Protein AF-A0A354HYP0-F1 (afdb_monomer_lite)

Secondary structure (DSSP, 8-state):
-HHHHHHHHIIIIIHHHHHHHHHHHHHHHHHHHHHH-TTTS----HHHHHHH----HHHHHHHHHHHHHHHHHHHHHHHHHHHHHHHHHHHHHHHHHHHHHHHHHHHHHHHHHHHHHHHHHHHHHHHHHHHHH-EETTTEETHHHHHHHHHHHHHHHHHHHHSSSSSS--HHHHHHHHHHHHHH---TT---TTSSS---HHHHHHHHHHHHHHHHHHHHHTTS-----S---TT--TT----TT---HHHHHHHHHHHHHHHHHHHH-TTTHHHHHHHHHHHS-HHHHHHHHHHHHHHHHH-SSTT---HHHHHHHHHHTTTTGGGG-TTSTTT-

Sequence (336 aa):
MKSRTFLSVINTWIIPVCSILILILLIFTWYRVHTESPLAWSVLDEKELSDRFPLGVNTRQQLIENTDVRFKYHNSLTTVLSLTIALGSMLLTFAAFYIQYVFNLRQKNDLSEERFENQYFQLLDIYRNISISTTLAHVGSGKVAFHYMFYEYKALFYLVSNSKILDNPSTEDVNAFTFKLFIDGVSPGFTHQAVVSETNADETEKLISLLLGKQDESEKHGRDGATDSGVKYIMDYRGRNIKIFDGHRPRLTHYFNYVSLILNHISDNKESHLSMLKYFVSELTEHEVGLIYAYARYRAYASPDKKDKFPLLDRIFKILDSDSTHKFKFDSGAFI

Radius of gyration: 42.6 Å; chains: 1; bounding box: 104×39×121 Å

Structure (mmCIF, N/CA/C/O backbone):
data_AF-A0A354HYP0-F1
#
_entry.id   AF-A0A354HYP0-F1
#
loop_
_atom_site.group_PDB
_atom_site.id
_atom_site.type_symbol
_atom_site.label_atom_id
_atom_site.label_alt_id
_atom_site.label_comp_id
_atom_site.label_asym_id
_atom_site.label_entity_id
_atom_site.label_seq_id
_atom_site.pdbx_PDB_ins_code
_atom_site.Cartn_x
_atom_site.Cartn_y
_atom_site.Cartn_z
_atom_site.occupancy
_atom_site.B_iso_or_equiv
_atom_site.auth_seq_id
_atom_site.auth_comp_id
_atom_site.auth_asym_id
_atom_site.auth_atom_id
_atom_site.pdbx_PDB_model_num
ATOM 1 N N . MET A 1 1 ? 13.474 13.937 -22.635 1.00 48.97 1 MET A N 1
ATOM 2 C CA . MET A 1 1 ? 13.150 14.728 -23.854 1.00 48.97 1 MET A CA 1
ATOM 3 C C . MET A 1 1 ? 14.357 15.297 -24.616 1.00 48.97 1 MET A C 1
ATOM 5 O O . MET A 1 1 ? 14.317 15.226 -25.836 1.00 48.97 1 MET A O 1
ATOM 9 N N . LYS A 1 2 ? 15.438 15.803 -23.988 1.00 44.47 2 LYS A N 1
ATOM 10 C CA . LYS A 1 2 ? 16.603 16.372 -24.720 1.00 44.47 2 LYS A CA 1
ATOM 11 C C . LYS A 1 2 ? 17.401 15.382 -25.601 1.00 44.47 2 LYS A C 1
ATOM 13 O O . LYS A 1 2 ? 18.072 15.821 -26.524 1.00 44.47 2 LYS A O 1
ATOM 18 N N . SER A 1 3 ? 17.317 14.067 -25.376 1.00 50.03 3 SER A N 1
ATOM 19 C CA . SER A 1 3 ? 18.009 13.072 -26.221 1.00 50.03 3 SER A CA 1
ATOM 20 C C . SER A 1 3 ? 17.292 12.776 -27.546 1.00 50.03 3 SER A C 1
ATOM 22 O O . SER A 1 3 ? 17.946 12.417 -28.522 1.00 50.03 3 SER A O 1
ATOM 24 N N . ARG A 1 4 ? 15.962 12.962 -27.619 1.00 53.72 4 ARG A N 1
ATOM 25 C CA . ARG A 1 4 ? 15.181 12.695 -28.843 1.00 53.72 4 ARG A CA 1
ATOM 26 C C . ARG A 1 4 ? 15.491 13.700 -29.954 1.00 53.72 4 ARG A C 1
ATOM 28 O O . ARG A 1 4 ? 15.568 13.306 -31.112 1.00 53.72 4 ARG A O 1
ATOM 35 N N . THR A 1 5 ? 15.727 14.967 -29.611 1.00 63.34 5 THR A N 1
ATOM 36 C CA . THR A 1 5 ? 16.098 16.001 -30.592 1.00 63.34 5 THR A CA 1
ATOM 37 C C . THR A 1 5 ? 17.499 15.770 -31.150 1.00 63.34 5 THR A C 1
ATOM 39 O O . THR A 1 5 ? 17.704 15.904 -32.350 1.00 63.34 5 THR A O 1
ATOM 42 N N . PHE A 1 6 ? 18.446 15.334 -30.318 1.00 61.91 6 PHE A N 1
ATOM 43 C CA . PHE A 1 6 ? 19.811 15.052 -30.760 1.00 61.91 6 PHE A CA 1
ATOM 44 C C . PHE A 1 6 ? 19.892 13.835 -31.697 1.00 61.91 6 PHE A C 1
ATOM 46 O O . PHE A 1 6 ? 20.502 13.924 -32.760 1.00 61.91 6 PHE A O 1
ATOM 53 N N . LEU A 1 7 ? 19.202 12.732 -31.371 1.00 60.91 7 LEU A N 1
ATOM 54 C CA . LEU A 1 7 ? 19.117 11.565 -32.264 1.00 60.91 7 LEU A CA 1
ATOM 55 C C . LEU A 1 7 ? 18.412 11.890 -33.586 1.00 60.91 7 LEU A C 1
ATOM 57 O O . LEU A 1 7 ? 18.834 11.412 -34.635 1.00 60.91 7 LEU A O 1
ATOM 61 N N . SER A 1 8 ? 17.369 12.722 -33.544 1.00 68.25 8 SER A N 1
ATOM 62 C CA . SER A 1 8 ? 16.685 13.216 -34.743 1.00 68.25 8 SER A CA 1
ATOM 63 C C . SER A 1 8 ? 17.654 13.947 -35.672 1.00 68.25 8 SER A C 1
ATOM 65 O O . SER A 1 8 ? 17.705 13.633 -36.858 1.00 68.25 8 SER A O 1
ATOM 67 N N . VAL A 1 9 ? 18.452 14.874 -35.131 1.00 66.06 9 VAL A N 1
ATOM 68 C CA . VAL A 1 9 ? 19.414 15.683 -35.899 1.00 66.06 9 VAL A CA 1
ATOM 69 C C . VAL A 1 9 ? 20.541 14.829 -36.484 1.00 66.06 9 VAL A C 1
ATOM 71 O O . VAL A 1 9 ? 20.877 14.990 -37.655 1.00 66.06 9 VAL A O 1
ATOM 74 N N . ILE A 1 10 ? 21.084 13.877 -35.716 1.00 68.69 10 ILE A N 1
ATOM 75 C CA . ILE A 1 10 ? 22.105 12.942 -36.216 1.00 68.69 10 ILE A CA 1
ATOM 76 C C . ILE A 1 10 ? 21.565 12.137 -37.402 1.00 68.69 10 ILE A C 1
ATOM 78 O O . ILE A 1 10 ? 22.224 12.044 -38.437 1.00 68.69 10 ILE A O 1
ATOM 82 N N . ASN A 1 11 ? 20.354 11.595 -37.274 1.00 69.56 11 ASN A N 1
ATOM 83 C CA . ASN A 1 11 ? 19.787 10.711 -38.286 1.00 69.56 11 ASN A CA 1
ATOM 84 C C . ASN A 1 11 ? 19.400 11.464 -39.571 1.00 69.56 11 ASN A C 1
ATOM 86 O O . ASN A 1 11 ? 19.531 10.922 -40.663 1.00 69.56 11 ASN A O 1
ATOM 90 N N . THR A 1 12 ? 18.950 12.719 -39.453 1.00 78.69 12 THR A N 1
ATOM 91 C CA . THR A 1 12 ? 18.539 13.521 -40.620 1.00 78.69 12 THR A CA 1
ATOM 92 C C . THR A 1 12 ? 19.702 14.142 -41.378 1.00 78.69 12 THR A C 1
ATOM 94 O O . THR A 1 12 ? 19.576 14.324 -42.583 1.00 78.69 12 THR A O 1
ATOM 97 N N . TRP A 1 13 ? 20.821 14.455 -40.722 1.00 78.12 13 TRP A N 1
ATOM 98 C CA . TRP A 1 13 ? 21.895 15.222 -41.364 1.00 78.12 13 TRP A CA 1
ATOM 99 C C . TRP A 1 13 ? 23.189 14.443 -41.557 1.00 78.12 13 TRP A C 1
ATOM 101 O O . TRP A 1 13 ? 23.791 14.521 -42.624 1.00 78.12 13 TRP A O 1
ATOM 111 N N . ILE A 1 14 ? 23.626 13.664 -40.568 1.00 76.44 14 ILE A N 1
ATOM 112 C CA . ILE A 1 14 ? 24.964 13.056 -40.615 1.00 76.44 14 ILE A CA 1
ATOM 113 C C . ILE A 1 14 ? 25.010 11.922 -41.641 1.00 76.44 14 ILE A C 1
ATOM 115 O O . ILE A 1 14 ? 25.933 11.857 -42.447 1.00 76.44 14 ILE A O 1
ATOM 119 N N . ILE A 1 15 ? 23.985 11.070 -41.670 1.00 75.50 15 ILE A N 1
ATOM 120 C CA . ILE A 1 15 ? 23.904 9.942 -42.608 1.00 75.50 15 ILE A CA 1
ATOM 121 C C . ILE A 1 15 ? 23.919 10.397 -44.080 1.00 75.50 15 ILE A C 1
ATOM 123 O O . ILE A 1 15 ? 24.757 9.887 -44.834 1.00 75.50 15 ILE A O 1
ATOM 127 N N . PRO A 1 16 ? 23.073 11.349 -44.529 1.00 78.69 16 PRO A N 1
ATOM 128 C CA . PRO A 1 16 ? 23.116 11.799 -45.919 1.00 78.69 16 PRO A CA 1
ATOM 129 C C . PRO A 1 16 ? 24.418 12.528 -46.257 1.00 78.69 16 PRO A C 1
ATOM 131 O O . PRO A 1 16 ? 24.966 12.298 -47.332 1.00 78.69 16 PRO A O 1
ATOM 134 N N . VAL A 1 17 ? 24.975 13.329 -45.342 1.00 81.56 17 VAL A N 1
ATOM 135 C CA . VAL A 1 17 ? 26.253 14.025 -45.575 1.00 81.56 17 VAL A CA 1
ATOM 136 C C . VAL A 1 17 ? 27.412 13.037 -45.730 1.00 81.56 17 VAL A C 1
ATOM 138 O O . VAL A 1 17 ? 28.190 13.155 -46.677 1.00 81.56 17 VAL A O 1
ATOM 141 N N . CYS A 1 18 ? 27.510 12.024 -44.865 1.00 76.81 18 CYS A N 1
ATOM 142 C CA . CYS A 1 18 ? 28.519 10.973 -44.998 1.00 76.81 18 CYS A CA 1
ATOM 143 C C . CYS A 1 18 ? 28.340 10.170 -46.294 1.00 76.81 18 CYS A C 1
ATOM 145 O O . CYS A 1 18 ? 29.324 9.877 -46.968 1.00 76.81 18 CYS A O 1
ATOM 147 N N . SER A 1 19 ? 27.098 9.867 -46.683 1.00 77.44 19 SER A N 1
ATOM 148 C CA . SER A 1 19 ? 26.804 9.146 -47.930 1.00 77.44 19 SER A CA 1
ATOM 149 C C . SER A 1 19 ? 27.227 9.948 -49.165 1.00 77.44 19 SER A C 1
ATOM 151 O O . SER A 1 19 ? 27.841 9.399 -50.079 1.00 77.44 19 SER A O 1
ATOM 153 N N . ILE A 1 20 ? 26.969 11.260 -49.168 1.00 83.19 20 ILE A N 1
ATOM 154 C CA . ILE A 1 20 ? 27.395 12.176 -50.233 1.00 83.19 20 ILE A CA 1
ATOM 155 C C . ILE A 1 20 ? 28.924 12.264 -50.295 1.00 83.19 20 ILE A C 1
ATOM 157 O O . ILE A 1 20 ? 29.490 12.187 -51.380 1.00 83.19 20 ILE A O 1
ATOM 161 N N . LEU A 1 21 ? 29.611 12.368 -49.153 1.00 81.44 21 LEU A N 1
ATOM 162 C CA . LEU A 1 21 ? 31.078 12.407 -49.107 1.00 81.44 21 LEU A CA 1
ATOM 163 C C . LEU A 1 21 ? 31.717 11.128 -49.662 1.00 81.44 21 LEU A C 1
ATOM 165 O O . LEU A 1 21 ? 32.675 11.212 -50.430 1.00 81.44 21 LEU A O 1
ATOM 169 N N . ILE A 1 22 ? 31.174 9.955 -49.321 1.00 79.38 22 ILE A N 1
ATOM 170 C CA . ILE A 1 22 ? 31.634 8.672 -49.874 1.00 79.38 22 ILE A CA 1
ATOM 171 C C . ILE A 1 22 ? 31.407 8.635 -51.389 1.00 79.38 22 ILE A C 1
ATOM 173 O O . ILE A 1 22 ? 32.308 8.249 -52.132 1.00 79.38 22 ILE A O 1
ATOM 177 N N . LEU A 1 23 ? 30.235 9.074 -51.861 1.00 81.75 23 LEU A N 1
ATOM 178 C CA . LEU A 1 23 ? 29.924 9.123 -53.289 1.00 81.75 23 LEU A CA 1
ATOM 179 C C . LEU A 1 23 ? 30.887 10.053 -54.042 1.00 81.75 23 LEU A C 1
ATOM 181 O O . LEU A 1 23 ? 31.397 9.680 -55.094 1.00 81.75 23 LEU A O 1
ATOM 185 N N . ILE A 1 24 ? 31.186 11.230 -53.487 1.00 84.50 24 ILE A N 1
ATOM 186 C CA . ILE A 1 24 ? 32.150 12.178 -54.062 1.00 84.50 24 ILE A CA 1
ATOM 187 C C . ILE A 1 24 ? 33.548 11.556 -54.126 1.00 84.50 24 ILE A C 1
ATOM 189 O O . ILE A 1 24 ? 34.208 11.665 -55.157 1.00 84.50 24 ILE A O 1
ATOM 193 N N . LEU A 1 25 ? 33.994 10.868 -53.070 1.00 80.56 25 LEU A N 1
ATOM 194 C CA . LEU A 1 25 ? 35.285 10.171 -53.058 1.00 80.56 25 LEU A CA 1
ATOM 195 C C . LEU A 1 25 ? 35.353 9.056 -54.111 1.00 80.56 25 LEU A C 1
ATOM 197 O O . LEU A 1 25 ? 36.373 8.919 -54.790 1.00 80.56 25 LEU A O 1
ATOM 201 N N . LEU A 1 26 ? 34.271 8.294 -54.292 1.00 77.62 26 LEU A N 1
ATOM 202 C CA . LEU A 1 26 ? 34.168 7.264 -55.331 1.00 77.62 26 LEU A CA 1
ATOM 203 C C . LEU A 1 26 ? 34.186 7.865 -56.742 1.00 77.62 26 LEU A C 1
ATOM 205 O O . LEU A 1 26 ? 34.904 7.377 -57.610 1.00 77.62 26 LEU A O 1
ATOM 209 N N . ILE A 1 27 ? 33.450 8.954 -56.971 1.00 82.81 27 ILE A N 1
ATOM 210 C CA . ILE A 1 27 ? 33.446 9.660 -58.260 1.00 82.81 27 ILE A CA 1
ATOM 211 C C . ILE A 1 27 ? 34.828 10.249 -58.549 1.00 82.81 27 ILE A C 1
ATOM 213 O O . ILE A 1 27 ? 35.318 10.136 -59.669 1.00 82.81 27 ILE A O 1
ATOM 217 N N . PHE A 1 28 ? 35.482 10.846 -57.552 1.00 83.88 28 PHE A N 1
ATOM 218 C CA . PHE A 1 28 ? 36.807 11.440 -57.708 1.00 83.88 28 PHE A CA 1
ATOM 219 C C . PHE A 1 28 ? 37.878 10.386 -58.007 1.00 83.88 28 PHE A C 1
ATOM 221 O O . PHE A 1 28 ? 38.698 10.575 -58.904 1.00 83.88 28 PHE A O 1
ATOM 228 N N . THR A 1 29 ? 37.856 9.253 -57.300 1.00 75.06 29 THR A N 1
ATOM 229 C CA . THR A 1 29 ? 38.768 8.132 -57.577 1.00 75.06 29 THR A CA 1
ATOM 230 C C . THR A 1 29 ? 38.519 7.537 -58.958 1.00 75.06 29 THR A C 1
ATOM 232 O O . THR A 1 29 ? 39.476 7.344 -59.704 1.00 75.06 29 THR A O 1
ATOM 235 N N . TRP A 1 30 ? 37.257 7.335 -59.348 1.00 78.25 30 TRP A N 1
ATOM 236 C CA . TRP A 1 30 ? 36.900 6.894 -60.698 1.00 78.25 30 TRP A CA 1
ATOM 237 C C . TRP A 1 30 ? 37.380 7.876 -61.777 1.00 78.25 30 TRP A C 1
ATOM 239 O O . TRP A 1 30 ? 38.035 7.472 -62.737 1.00 78.25 30 TRP A O 1
ATOM 249 N N . TYR A 1 31 ? 37.129 9.175 -61.589 1.00 83.44 31 TYR A N 1
ATOM 250 C CA . TYR A 1 31 ? 37.558 10.232 -62.503 1.00 83.44 31 TYR A CA 1
ATOM 251 C C . TYR A 1 31 ? 39.079 10.268 -62.654 1.00 83.44 31 TYR A C 1
ATOM 253 O O . TYR A 1 31 ? 39.593 10.336 -63.771 1.00 83.44 31 TYR A O 1
ATOM 261 N N . ARG A 1 32 ? 39.813 10.182 -61.541 1.00 76.31 32 ARG A N 1
ATOM 262 C CA . ARG A 1 32 ? 41.276 10.179 -61.548 1.00 76.31 32 ARG A CA 1
ATOM 263 C C . ARG A 1 32 ? 41.825 8.954 -62.271 1.00 76.31 32 ARG A C 1
ATOM 265 O O . ARG A 1 32 ? 42.701 9.093 -63.115 1.00 76.31 32 ARG A O 1
ATOM 272 N N . VAL A 1 33 ? 41.259 7.773 -62.012 1.00 70.25 33 VAL A N 1
ATOM 273 C CA . VAL A 1 33 ? 41.611 6.547 -62.744 1.00 70.25 33 VAL A CA 1
ATOM 274 C C . VAL A 1 33 ? 41.386 6.739 -64.241 1.00 70.25 33 VAL A C 1
ATOM 276 O O . VAL A 1 33 ? 42.263 6.407 -65.033 1.00 70.25 33 VAL A O 1
ATOM 279 N N . HIS A 1 34 ? 40.250 7.308 -64.640 1.00 72.25 34 HIS A N 1
ATOM 280 C CA . HIS A 1 34 ? 39.922 7.450 -66.053 1.00 72.25 34 HIS A CA 1
ATOM 281 C C . HIS A 1 34 ? 40.786 8.496 -66.776 1.00 72.25 34 HIS A C 1
ATOM 283 O O . HIS A 1 34 ? 41.199 8.264 -67.912 1.00 72.25 34 HIS A O 1
ATOM 289 N N . THR A 1 35 ? 41.090 9.618 -66.118 1.00 75.19 35 THR A N 1
ATOM 290 C CA . THR A 1 35 ? 41.854 10.733 -66.703 1.00 75.19 35 THR A CA 1
ATOM 291 C C . THR A 1 35 ? 43.364 10.524 -66.671 1.00 75.19 35 THR A C 1
ATOM 293 O O . THR A 1 35 ? 44.042 10.924 -67.614 1.00 75.19 35 THR A O 1
ATOM 296 N N . GLU A 1 36 ? 43.899 9.864 -65.640 1.00 70.19 36 GLU A N 1
ATOM 297 C CA . GLU A 1 36 ? 45.333 9.563 -65.527 1.00 70.19 36 GLU A CA 1
ATOM 298 C C . GLU A 1 36 ? 45.716 8.222 -66.192 1.00 70.19 36 GLU A C 1
ATOM 300 O O . GLU A 1 36 ? 46.897 7.992 -66.442 1.00 70.19 36 GLU A O 1
ATOM 305 N N . SER A 1 37 ? 44.746 7.359 -66.553 1.00 59.50 37 SER A N 1
ATOM 306 C CA . SER A 1 37 ? 44.996 6.048 -67.200 1.00 59.50 37 SER A CA 1
ATOM 307 C C . SER A 1 37 ? 44.427 5.854 -68.627 1.00 59.50 37 SER A C 1
ATOM 309 O O . SER A 1 37 ? 44.037 4.728 -68.959 1.00 59.50 37 SER A O 1
ATOM 311 N N . PRO A 1 38 ? 44.378 6.855 -69.530 1.00 55.78 38 PRO A N 1
ATOM 312 C CA . PRO A 1 38 ? 43.823 6.659 -70.877 1.00 55.78 38 PRO A CA 1
ATOM 313 C C . PRO A 1 38 ? 44.618 5.642 -71.723 1.00 55.78 38 PRO A C 1
ATOM 315 O O . PRO A 1 38 ? 44.072 5.055 -72.650 1.00 55.78 38 PRO A O 1
ATOM 318 N N . LEU A 1 39 ? 45.883 5.373 -71.373 1.00 51.59 39 LEU A N 1
ATOM 319 C CA . LEU A 1 39 ? 46.774 4.420 -72.054 1.00 51.59 39 LEU A CA 1
ATOM 320 C C . LEU A 1 39 ? 46.750 2.987 -71.488 1.00 51.59 39 LEU A C 1
ATOM 322 O O . LEU A 1 39 ? 47.399 2.108 -72.049 1.00 51.59 39 LEU A O 1
ATOM 326 N N . ALA A 1 40 ? 46.034 2.729 -70.389 1.00 50.91 40 ALA A N 1
ATOM 327 C CA . ALA A 1 40 ? 45.979 1.394 -69.779 1.00 50.91 40 ALA A CA 1
ATOM 328 C C . ALA A 1 40 ? 44.923 0.475 -70.421 1.00 50.91 40 ALA A C 1
ATOM 330 O O . ALA A 1 40 ? 45.009 -0.743 -70.289 1.00 50.91 40 ALA A O 1
ATOM 331 N N . TRP A 1 41 ? 43.941 1.051 -71.122 1.00 47.75 41 TRP A N 1
ATOM 332 C CA . TRP A 1 41 ? 42.811 0.316 -71.703 1.00 47.75 41 TRP A CA 1
ATOM 333 C C . TRP A 1 41 ? 42.981 -0.024 -73.185 1.00 47.75 41 TRP A C 1
ATOM 335 O O . TRP A 1 41 ? 42.206 -0.820 -73.713 1.00 47.75 41 TRP A O 1
ATOM 345 N N . SER A 1 42 ? 44.009 0.502 -73.859 1.00 49.12 42 SER A N 1
ATOM 346 C CA . SER A 1 42 ? 44.436 -0.041 -75.147 1.00 49.12 42 SER A CA 1
ATOM 347 C C . SER A 1 42 ? 45.246 -1.312 -74.898 1.00 49.12 42 SER A C 1
ATOM 349 O O . SER A 1 42 ? 46.479 -1.320 -74.837 1.00 49.12 42 SER A O 1
ATOM 351 N N . VAL A 1 43 ? 44.528 -2.422 -74.735 1.00 50.31 43 VAL A N 1
ATOM 352 C CA . VAL A 1 43 ? 45.098 -3.746 -74.975 1.00 50.31 43 VAL A CA 1
ATOM 353 C C . VAL A 1 43 ? 45.479 -3.771 -76.454 1.00 50.31 43 VAL A C 1
ATOM 355 O O . VAL A 1 43 ? 44.659 -4.071 -77.312 1.00 50.31 43 VAL A O 1
ATOM 358 N N . LEU A 1 44 ? 46.705 -3.350 -76.764 1.00 52.69 44 LEU A N 1
ATOM 359 C CA . LEU A 1 44 ? 47.346 -3.723 -78.017 1.00 52.69 44 LEU A CA 1
ATOM 360 C C . LEU A 1 44 ? 47.390 -5.248 -78.010 1.00 52.69 44 LEU A C 1
ATOM 362 O O . LEU A 1 44 ? 47.982 -5.838 -77.102 1.00 52.69 44 LEU A O 1
ATOM 366 N N . ASP A 1 45 ? 46.696 -5.849 -78.973 1.00 52.69 45 ASP A N 1
ATOM 367 C CA . ASP A 1 45 ? 46.709 -7.287 -79.205 1.00 52.69 45 ASP A CA 1
ATOM 368 C C . ASP A 1 45 ? 48.174 -7.741 -79.313 1.00 52.69 45 ASP A C 1
ATOM 370 O O . ASP A 1 45 ? 49.009 -7.041 -79.893 1.00 52.69 45 ASP A O 1
ATOM 374 N N . GLU A 1 46 ? 48.518 -8.884 -78.721 1.00 50.03 46 GLU A N 1
ATOM 375 C CA . GLU A 1 46 ? 49.902 -9.387 -78.650 1.00 50.03 46 GLU A CA 1
ATOM 376 C C . GLU A 1 46 ? 50.517 -9.501 -80.060 1.00 50.03 46 GLU A C 1
ATOM 378 O O . GLU A 1 46 ? 51.705 -9.250 -80.270 1.00 50.03 46 GLU A O 1
ATOM 383 N N . LYS A 1 47 ? 49.647 -9.751 -81.044 1.00 54.03 47 LYS A N 1
ATOM 384 C CA . LYS A 1 47 ? 49.927 -9.775 -82.479 1.00 54.03 47 LYS A CA 1
ATOM 385 C C . LYS A 1 47 ? 50.261 -8.396 -83.070 1.00 54.03 47 LYS A C 1
ATOM 387 O O . LYS A 1 47 ? 51.142 -8.276 -83.914 1.00 54.03 47 LYS A O 1
ATOM 392 N N . GLU A 1 48 ? 49.612 -7.334 -82.598 1.00 59.81 48 GLU A N 1
ATOM 393 C CA . GLU A 1 48 ? 49.872 -5.955 -83.037 1.00 59.81 48 GLU A CA 1
ATOM 394 C C . GLU A 1 48 ? 51.180 -5.400 -82.439 1.00 59.81 48 GLU A C 1
ATOM 396 O O . GLU A 1 48 ? 51.866 -4.579 -83.052 1.00 59.81 48 GLU A O 1
ATOM 401 N N . LEU A 1 49 ? 51.554 -5.886 -81.252 1.00 53.84 49 LEU A N 1
ATOM 402 C CA . LEU A 1 49 ? 52.832 -5.598 -80.599 1.00 53.84 49 LEU A CA 1
ATOM 403 C C . LEU A 1 49 ? 54.003 -6.341 -81.259 1.00 53.84 49 LEU A C 1
ATOM 405 O O . LEU A 1 49 ? 55.069 -5.742 -81.414 1.00 53.84 49 LEU A O 1
ATOM 409 N N . SER A 1 50 ? 53.815 -7.597 -81.685 1.00 54.72 50 SER A N 1
ATOM 410 C CA . SER A 1 50 ? 54.861 -8.348 -82.395 1.00 54.72 50 SER A CA 1
ATOM 411 C C . SER A 1 50 ? 55.118 -7.812 -83.802 1.00 54.72 50 SER A C 1
ATOM 413 O O . SER A 1 50 ? 56.271 -7.737 -84.222 1.00 54.72 50 SER A O 1
ATOM 415 N N . ASP A 1 51 ? 54.067 -7.393 -84.512 1.00 59.56 51 ASP A N 1
ATOM 416 C CA . ASP A 1 51 ? 54.186 -6.916 -85.895 1.00 59.56 51 ASP A CA 1
ATOM 417 C C . ASP A 1 51 ? 54.778 -5.499 -85.988 1.00 59.56 51 ASP A C 1
ATOM 419 O O . ASP A 1 51 ? 55.455 -5.175 -86.965 1.00 59.56 51 ASP A O 1
ATOM 423 N N . ARG A 1 52 ? 54.588 -4.644 -84.969 1.00 53.72 52 ARG A N 1
ATOM 424 C CA . ARG A 1 52 ? 55.159 -3.281 -84.959 1.00 53.72 52 ARG A CA 1
ATOM 425 C C . ARG A 1 52 ? 56.613 -3.204 -84.483 1.00 53.72 52 ARG A C 1
ATOM 427 O O . ARG A 1 52 ? 57.255 -2.183 -84.728 1.00 53.72 52 ARG A O 1
ATOM 434 N N . PHE A 1 53 ? 57.148 -4.240 -83.830 1.00 53.12 53 PHE A N 1
ATOM 435 C CA . PHE A 1 53 ? 58.490 -4.202 -83.234 1.00 53.12 53 PHE A CA 1
ATOM 436 C C . PHE A 1 53 ? 59.263 -5.528 -83.406 1.00 53.12 53 PHE A C 1
ATOM 438 O O . PHE A 1 53 ? 59.363 -6.303 -82.455 1.00 53.12 53 PHE A O 1
ATOM 445 N N . PRO A 1 54 ? 59.890 -5.802 -84.568 1.00 54.16 54 PRO A N 1
ATOM 446 C CA . PRO A 1 54 ? 60.858 -6.894 -84.691 1.00 54.16 54 PRO A CA 1
ATOM 447 C C . PRO A 1 54 ? 62.106 -6.554 -83.854 1.00 54.16 54 PRO A C 1
ATOM 449 O O . PRO A 1 54 ? 62.871 -5.649 -84.184 1.00 54.16 54 PRO A O 1
ATOM 452 N N . LEU A 1 55 ? 62.269 -7.204 -82.698 1.00 54.66 55 LEU A N 1
ATOM 453 C CA . LEU A 1 55 ? 63.155 -6.715 -81.633 1.00 54.66 55 LEU A CA 1
ATOM 454 C C . LEU A 1 55 ? 64.656 -6.893 -81.947 1.00 54.66 55 LEU A C 1
ATOM 456 O O . LEU A 1 55 ? 65.152 -8.014 -82.056 1.00 54.66 55 LEU A O 1
ATOM 460 N N . GLY A 1 56 ? 65.400 -5.781 -81.958 1.00 60.91 56 GLY A N 1
ATOM 461 C CA . GLY A 1 56 ? 66.841 -5.741 -81.681 1.00 60.91 56 GLY A CA 1
ATOM 462 C C . GLY A 1 56 ? 67.115 -5.564 -80.176 1.00 60.91 56 GLY A C 1
ATOM 463 O O . GLY A 1 56 ? 66.206 -5.273 -79.400 1.00 60.91 56 GLY A O 1
ATOM 464 N N . VAL A 1 57 ? 68.371 -5.717 -79.732 1.00 58.75 57 VAL A N 1
ATOM 465 C CA . VAL A 1 57 ? 68.763 -5.703 -78.297 1.00 58.75 57 VAL A CA 1
ATOM 466 C C . VAL A 1 57 ? 68.274 -4.450 -77.546 1.00 58.75 57 VAL A C 1
ATOM 468 O O . VAL A 1 57 ? 67.780 -4.564 -76.426 1.00 58.75 57 VAL A O 1
ATOM 471 N N . ASN A 1 58 ? 68.303 -3.277 -78.186 1.00 59.22 58 ASN A N 1
ATOM 472 C CA . ASN A 1 58 ? 67.836 -2.014 -77.593 1.00 59.22 58 ASN A CA 1
ATOM 473 C C . ASN A 1 58 ? 66.307 -1.955 -77.417 1.00 59.22 58 ASN A C 1
ATOM 475 O O . ASN A 1 58 ? 65.800 -1.293 -76.514 1.00 59.22 58 ASN A O 1
ATOM 479 N N . THR A 1 59 ? 65.558 -2.68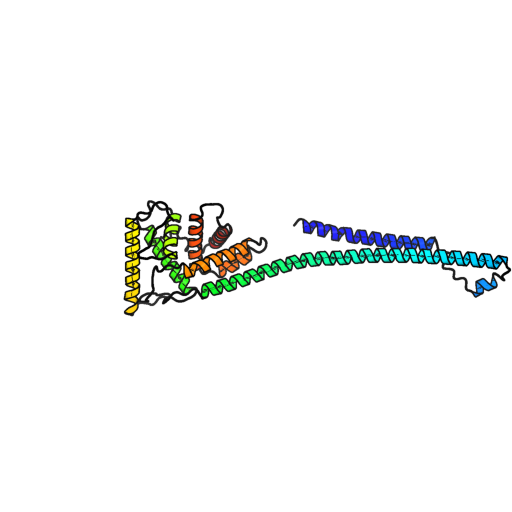4 -78.242 1.00 57.56 59 THR A N 1
ATOM 480 C CA . THR A 1 59 ? 64.092 -2.719 -78.216 1.00 57.56 59 THR A CA 1
ATOM 481 C C . THR A 1 59 ? 63.572 -3.596 -77.068 1.00 57.56 59 THR A C 1
ATOM 483 O O . THR A 1 59 ? 62.498 -3.347 -76.526 1.00 57.56 59 THR A O 1
ATOM 486 N N . ARG A 1 60 ? 64.368 -4.581 -76.619 1.00 58.28 60 ARG A N 1
ATOM 487 C CA . ARG A 1 60 ? 64.061 -5.428 -75.451 1.00 58.28 60 ARG A CA 1
ATOM 488 C C . ARG A 1 60 ? 64.071 -4.635 -74.142 1.00 58.28 60 ARG A C 1
ATOM 490 O O . ARG A 1 60 ? 63.251 -4.894 -73.268 1.00 58.28 60 ARG A O 1
ATOM 497 N N . GLN A 1 61 ? 64.966 -3.656 -74.024 1.00 59.47 61 GLN A N 1
ATOM 498 C CA . GLN A 1 61 ? 65.080 -2.810 -72.836 1.00 59.47 61 GLN A CA 1
ATOM 499 C C . GLN A 1 61 ? 63.904 -1.830 -72.720 1.00 59.47 61 GLN A C 1
ATOM 501 O O . GLN A 1 61 ? 63.324 -1.704 -71.646 1.00 59.47 61 GLN A O 1
ATOM 506 N N . GLN A 1 62 ? 63.458 -1.260 -73.844 1.00 61.41 62 GLN A N 1
ATOM 507 C CA . GLN A 1 62 ? 62.225 -0.465 -73.903 1.00 61.41 62 GLN A CA 1
ATOM 508 C C . GLN A 1 62 ? 60.970 -1.296 -73.594 1.00 61.41 62 GLN A C 1
ATOM 510 O O . GLN A 1 62 ? 60.033 -0.796 -72.974 1.00 61.41 62 GLN A O 1
ATOM 515 N N . LEU A 1 63 ? 60.938 -2.572 -73.998 1.00 61.09 63 LEU A N 1
ATOM 516 C CA . LEU A 1 63 ? 59.837 -3.473 -73.654 1.00 61.09 63 LEU A CA 1
ATOM 517 C C . LEU A 1 63 ? 59.780 -3.724 -72.139 1.00 61.09 63 LEU A C 1
ATOM 519 O O . LEU A 1 63 ? 58.705 -3.616 -71.556 1.00 61.09 63 LEU A O 1
ATOM 523 N N . ILE A 1 64 ? 60.937 -3.984 -71.511 1.00 61.72 64 ILE A N 1
ATOM 524 C CA . ILE A 1 64 ? 61.074 -4.185 -70.059 1.00 61.72 64 ILE A CA 1
ATOM 525 C C . ILE A 1 64 ? 60.640 -2.931 -69.290 1.00 61.72 64 ILE A C 1
ATOM 527 O O . ILE A 1 64 ? 59.832 -3.041 -68.366 1.00 61.72 64 ILE A O 1
ATOM 531 N N . GLU A 1 65 ? 61.105 -1.748 -69.702 1.00 62.25 65 GLU A N 1
ATOM 532 C CA . GLU A 1 65 ? 60.712 -0.468 -69.098 1.00 62.25 65 GLU A CA 1
ATOM 533 C C . GLU A 1 65 ? 59.197 -0.229 -69.202 1.00 62.25 65 GLU A C 1
ATOM 535 O O . GLU A 1 65 ? 58.559 0.121 -68.209 1.00 62.25 65 GLU A O 1
ATOM 540 N N . ASN A 1 66 ? 58.581 -0.513 -70.353 1.00 58.78 66 ASN A N 1
ATOM 541 C CA . ASN A 1 66 ? 57.133 -0.381 -70.525 1.00 58.78 66 ASN A CA 1
ATOM 542 C C . ASN A 1 66 ? 56.328 -1.396 -69.690 1.00 58.78 66 ASN A C 1
ATOM 544 O O . ASN A 1 66 ? 55.270 -1.045 -69.158 1.00 58.78 66 ASN A O 1
ATOM 548 N N . THR A 1 67 ? 56.808 -2.636 -69.525 1.00 60.47 67 THR A N 1
ATOM 549 C CA . THR A 1 67 ? 56.184 -3.607 -68.604 1.00 60.47 67 THR A CA 1
ATOM 550 C C . THR A 1 67 ? 56.303 -3.191 -67.140 1.00 60.47 67 THR A C 1
ATOM 552 O O . THR A 1 67 ? 55.333 -3.340 -66.398 1.00 60.47 67 THR A O 1
ATOM 555 N N . ASP A 1 68 ? 57.437 -2.625 -66.723 1.00 61.47 68 ASP A N 1
ATOM 556 C CA . ASP A 1 68 ? 57.650 -2.178 -65.341 1.00 61.47 68 ASP A CA 1
ATOM 557 C C . ASP A 1 68 ? 56.773 -0.958 -65.004 1.00 61.47 68 ASP A C 1
ATOM 559 O O . ASP A 1 68 ? 56.172 -0.870 -63.931 1.00 61.47 68 ASP A O 1
ATOM 563 N N . VAL A 1 69 ? 56.593 -0.049 -65.968 1.00 58.75 69 VAL A N 1
ATOM 564 C CA . VAL A 1 69 ? 55.651 1.072 -65.861 1.00 58.75 69 VAL A CA 1
ATOM 565 C C . VAL A 1 69 ? 54.205 0.568 -65.738 1.00 58.75 69 VAL A C 1
ATOM 567 O O . VAL A 1 69 ? 53.496 0.981 -64.818 1.00 58.75 69 VAL A O 1
ATOM 570 N N . ARG A 1 70 ? 53.764 -0.381 -66.581 1.00 58.50 70 ARG A N 1
ATOM 571 C CA . ARG A 1 70 ? 52.417 -0.990 -66.480 1.00 58.50 70 ARG A CA 1
ATOM 572 C C . ARG A 1 70 ? 52.184 -1.678 -65.134 1.00 58.50 70 ARG A C 1
ATOM 574 O O . ARG A 1 70 ? 51.116 -1.512 -64.543 1.00 58.50 70 ARG A O 1
ATOM 581 N N . PHE A 1 71 ? 53.176 -2.412 -64.633 1.00 61.47 71 PHE A N 1
ATOM 582 C CA . PHE A 1 71 ? 53.090 -3.098 -63.345 1.00 61.47 71 PHE A CA 1
ATOM 583 C C . PHE A 1 71 ? 52.962 -2.106 -62.176 1.00 61.47 71 PHE A C 1
ATOM 585 O O . PHE A 1 71 ? 52.128 -2.298 -61.289 1.00 61.47 71 PHE A O 1
ATOM 592 N N . LYS A 1 72 ? 53.704 -0.989 -62.207 1.00 67.31 72 LYS A N 1
ATOM 593 C CA . LYS A 1 72 ? 53.591 0.094 -61.211 1.00 67.31 72 LYS A CA 1
ATOM 594 C C . LYS A 1 72 ? 52.209 0.754 -61.213 1.00 67.31 72 LYS A C 1
ATOM 596 O O . LYS A 1 72 ? 51.651 0.975 -60.138 1.00 67.31 72 LYS A O 1
ATOM 601 N N . TYR A 1 73 ? 51.625 1.014 -62.385 1.00 63.47 73 TYR A N 1
ATOM 602 C CA . TYR A 1 73 ? 50.274 1.583 -62.482 1.00 63.47 73 TYR A CA 1
ATOM 603 C C . TYR A 1 73 ? 49.189 0.616 -62.003 1.00 63.47 73 TYR A C 1
ATOM 605 O O . TYR A 1 73 ? 48.307 1.022 -61.246 1.00 63.47 73 TYR A O 1
ATOM 613 N N . HIS A 1 74 ? 49.278 -0.664 -62.377 1.00 69.56 74 HIS A N 1
ATOM 614 C CA . HIS A 1 74 ? 48.343 -1.684 -61.902 1.00 69.56 74 HIS A CA 1
ATOM 615 C C . HIS A 1 74 ? 48.372 -1.797 -60.371 1.00 69.56 74 HIS A C 1
ATOM 617 O O . HIS A 1 74 ? 47.323 -1.740 -59.733 1.00 69.56 74 HIS A O 1
ATOM 623 N N . ASN A 1 75 ? 49.567 -1.843 -59.772 1.00 72.88 75 ASN A N 1
ATOM 624 C CA . ASN A 1 75 ? 49.727 -1.884 -58.317 1.00 72.88 75 ASN A CA 1
ATOM 625 C C . ASN A 1 75 ? 49.222 -0.613 -57.619 1.00 72.88 75 ASN A C 1
ATOM 627 O O . ASN A 1 75 ? 48.672 -0.682 -56.520 1.00 72.88 75 ASN A O 1
ATOM 631 N N . SER A 1 76 ? 49.374 0.559 -58.241 1.00 75.31 76 SER A N 1
ATOM 632 C CA . SER A 1 76 ? 48.844 1.811 -57.690 1.00 75.31 76 SER A CA 1
ATOM 633 C C . SER A 1 76 ? 47.310 1.812 -57.676 1.00 75.31 76 SER A C 1
ATOM 635 O O . SER A 1 76 ? 46.698 2.134 -56.656 1.00 75.31 76 SER A O 1
ATOM 637 N N . LEU A 1 77 ? 46.684 1.367 -58.770 1.00 74.44 77 LEU A N 1
ATOM 638 C CA . LEU A 1 77 ? 45.230 1.300 -58.900 1.00 74.44 77 LEU A CA 1
ATOM 639 C C . LEU A 1 77 ? 44.612 0.284 -57.934 1.00 74.44 77 LEU A C 1
ATOM 641 O O . LEU A 1 77 ? 43.629 0.602 -57.262 1.00 74.44 77 LEU A O 1
ATOM 645 N N . THR A 1 78 ? 45.203 -0.908 -57.806 1.00 78.12 78 THR A N 1
ATOM 646 C CA . THR A 1 78 ? 44.737 -1.911 -56.836 1.00 78.12 78 THR A CA 1
ATOM 647 C C . THR A 1 78 ? 44.879 -1.406 -55.402 1.00 78.12 78 THR A C 1
ATOM 649 O O . THR A 1 78 ? 43.965 -1.596 -54.599 1.00 78.12 78 THR A O 1
ATOM 652 N N . THR A 1 79 ? 45.955 -0.679 -55.087 1.00 79.75 79 THR A N 1
ATOM 653 C CA . THR A 1 79 ? 46.157 -0.074 -53.762 1.00 79.75 79 THR A CA 1
ATOM 654 C C . THR A 1 79 ? 45.075 0.961 -53.444 1.00 79.75 79 THR A C 1
ATOM 656 O O . THR A 1 79 ? 44.442 0.872 -52.391 1.00 79.75 79 THR A O 1
ATOM 659 N N . VAL A 1 80 ? 44.786 1.896 -54.356 1.00 80.00 80 VAL A N 1
ATOM 660 C CA . VAL A 1 80 ? 43.740 2.919 -54.151 1.00 80.00 80 VAL A CA 1
ATOM 661 C C . VAL A 1 80 ? 42.353 2.285 -54.019 1.00 80.00 80 VAL A C 1
ATOM 663 O O . VAL A 1 80 ? 41.586 2.661 -53.128 1.00 80.00 80 VAL A O 1
ATOM 666 N N . LEU A 1 81 ? 42.036 1.295 -54.859 1.00 79.44 81 LEU A N 1
ATOM 667 C CA . LEU A 1 81 ? 40.769 0.571 -54.783 1.00 79.44 81 LEU A CA 1
ATOM 668 C C . LEU A 1 81 ? 40.636 -0.174 -53.448 1.00 79.44 81 LEU A C 1
ATOM 670 O O . LEU A 1 81 ? 39.614 -0.048 -52.777 1.00 79.44 81 LEU A O 1
ATOM 674 N N . SER A 1 82 ? 41.681 -0.894 -53.030 1.00 83.25 82 SER A N 1
ATOM 675 C CA . SER A 1 82 ? 41.686 -1.639 -51.766 1.00 83.25 82 SER A CA 1
ATOM 676 C C . SER A 1 82 ? 41.507 -0.722 -50.551 1.00 83.25 82 SER A C 1
ATOM 678 O O . SER A 1 82 ? 40.706 -1.031 -49.671 1.00 83.25 82 SER A O 1
ATOM 680 N N . LEU A 1 83 ? 42.154 0.451 -50.538 1.00 82.06 83 LEU A N 1
ATOM 681 C CA . LEU A 1 83 ? 42.006 1.447 -49.476 1.00 82.06 83 LEU A CA 1
ATOM 682 C C . LEU A 1 83 ? 40.589 2.029 -49.443 1.00 82.06 83 LEU A C 1
ATOM 684 O O . LEU A 1 83 ? 40.019 2.218 -48.371 1.00 82.06 83 LEU A O 1
ATOM 688 N N . THR A 1 84 ? 39.999 2.274 -50.613 1.00 80.38 84 THR A N 1
ATOM 689 C CA . THR A 1 84 ? 38.631 2.794 -50.727 1.00 80.38 84 THR A CA 1
ATOM 690 C C . THR A 1 84 ? 37.613 1.774 -50.221 1.00 80.38 84 THR A C 1
ATOM 692 O O . THR A 1 84 ? 36.727 2.122 -49.439 1.00 80.38 84 THR A O 1
ATOM 695 N N . ILE A 1 85 ? 37.774 0.501 -50.597 1.00 83.12 85 ILE A N 1
ATOM 696 C CA . ILE A 1 85 ? 36.949 -0.602 -50.089 1.00 83.12 85 ILE A CA 1
ATOM 697 C C . ILE A 1 85 ? 37.127 -0.746 -48.574 1.00 83.12 85 ILE A C 1
ATOM 699 O O . ILE A 1 85 ? 36.135 -0.907 -47.863 1.00 83.12 85 ILE A O 1
ATOM 703 N N . ALA A 1 86 ? 38.356 -0.648 -48.059 1.00 85.44 86 ALA A N 1
ATOM 704 C CA . ALA A 1 86 ? 38.633 -0.732 -46.627 1.00 85.44 86 ALA A CA 1
ATOM 705 C C . ALA A 1 86 ? 37.975 0.416 -45.842 1.00 85.44 86 ALA A C 1
ATOM 707 O O . ALA A 1 86 ? 37.328 0.168 -44.825 1.00 85.44 86 ALA A O 1
ATOM 708 N N . LEU A 1 87 ? 38.069 1.656 -46.333 1.00 83.25 87 LEU A N 1
ATOM 709 C CA . LEU A 1 87 ? 37.410 2.821 -45.732 1.00 83.25 87 LEU A CA 1
ATOM 710 C C . LEU A 1 87 ? 35.883 2.697 -45.779 1.00 83.25 87 LEU A C 1
ATOM 712 O O . LEU A 1 87 ? 35.219 2.917 -44.767 1.00 83.25 87 LEU A O 1
ATOM 716 N N . GLY A 1 88 ? 35.323 2.285 -46.920 1.00 82.19 88 GLY A N 1
ATOM 717 C CA . GLY A 1 88 ? 33.890 2.022 -47.048 1.00 82.19 88 GLY A CA 1
ATOM 718 C C . GLY A 1 88 ? 33.420 0.938 -46.075 1.00 82.19 88 GLY A C 1
ATOM 719 O O . GLY A 1 88 ? 32.437 1.127 -45.361 1.00 82.19 88 GLY A O 1
ATOM 720 N N . SER A 1 89 ? 34.172 -0.159 -45.969 1.00 85.44 89 SER A N 1
ATOM 721 C CA . SER A 1 89 ? 33.888 -1.261 -45.041 1.00 85.44 89 SER A CA 1
ATOM 722 C C . SER A 1 89 ? 33.962 -0.813 -43.580 1.00 85.44 89 SER A C 1
ATOM 724 O O . SER A 1 89 ? 33.098 -1.178 -42.784 1.00 85.44 89 SER A O 1
ATOM 726 N N . MET A 1 90 ? 34.944 0.020 -43.223 1.00 90.69 90 MET A N 1
ATOM 727 C CA . MET A 1 90 ? 35.076 0.600 -41.883 1.00 90.69 90 MET A CA 1
ATOM 728 C C . MET A 1 90 ? 33.869 1.480 -41.528 1.00 90.69 90 MET A C 1
ATOM 730 O O . MET A 1 90 ? 33.306 1.331 -40.443 1.00 90.69 90 MET A O 1
ATOM 734 N N . LEU A 1 91 ? 33.428 2.351 -42.443 1.00 84.19 91 LEU A N 1
ATOM 735 C CA . LEU A 1 91 ? 32.271 3.227 -42.228 1.00 84.19 91 LEU A CA 1
ATOM 736 C C . LEU A 1 91 ? 30.962 2.441 -42.110 1.00 84.19 91 LEU A C 1
ATOM 738 O O . LEU A 1 91 ? 30.164 2.715 -41.214 1.00 84.19 91 LEU A O 1
ATOM 742 N N . LEU A 1 92 ? 30.758 1.434 -42.964 1.00 82.62 92 LEU A N 1
ATOM 743 C CA . LEU A 1 92 ? 29.593 0.549 -42.885 1.00 82.62 92 LEU A CA 1
ATOM 744 C C . LEU A 1 92 ? 29.575 -0.242 -41.574 1.00 82.62 92 LEU A C 1
ATOM 746 O O . LEU A 1 92 ? 28.533 -0.351 -40.932 1.00 82.62 92 LEU A O 1
ATOM 750 N N . THR A 1 93 ? 30.735 -0.736 -41.140 1.00 93.38 93 THR A N 1
ATOM 751 C CA . THR A 1 93 ? 30.878 -1.453 -39.867 1.00 93.38 93 THR A CA 1
ATOM 752 C C . THR A 1 93 ? 30.567 -0.540 -38.681 1.00 93.38 93 THR A C 1
ATOM 754 O O . THR A 1 93 ? 29.810 -0.920 -37.788 1.00 93.38 93 THR A O 1
ATOM 757 N N . PHE A 1 94 ? 31.078 0.695 -38.686 1.00 90.62 94 PHE A N 1
ATOM 758 C CA . PHE A 1 94 ? 30.751 1.691 -37.665 1.00 90.62 94 PHE A CA 1
ATOM 759 C C . PHE A 1 94 ? 29.249 2.008 -37.635 1.00 90.62 94 PHE A C 1
ATOM 761 O O . PHE A 1 94 ? 28.645 2.021 -36.562 1.00 90.62 94 PHE A O 1
ATOM 768 N N . ALA A 1 95 ? 28.628 2.212 -38.801 1.00 84.12 95 ALA A N 1
ATOM 769 C CA . ALA A 1 95 ? 27.193 2.458 -38.902 1.00 84.12 95 ALA A CA 1
ATOM 770 C C . ALA A 1 95 ? 26.373 1.278 -38.354 1.00 84.12 95 ALA A C 1
ATOM 772 O O . ALA A 1 95 ? 25.422 1.490 -37.600 1.00 84.12 95 ALA A O 1
ATOM 773 N N . ALA A 1 96 ? 26.774 0.041 -38.661 1.00 92.00 96 ALA A N 1
ATOM 774 C CA . ALA A 1 96 ? 26.135 -1.160 -38.133 1.00 92.00 96 ALA A CA 1
ATOM 775 C C . ALA A 1 96 ? 26.219 -1.223 -36.598 1.00 92.00 96 ALA A C 1
ATOM 777 O O . ALA A 1 96 ? 25.192 -1.397 -35.938 1.00 92.00 96 ALA A O 1
ATOM 778 N N . PHE A 1 97 ? 27.403 -1.000 -36.014 1.00 93.81 97 PHE A N 1
ATOM 779 C CA . PHE A 1 97 ? 27.570 -0.963 -34.556 1.00 93.81 97 PHE A CA 1
ATOM 780 C C . PHE A 1 97 ? 26.797 0.183 -33.899 1.00 93.81 97 PHE A C 1
ATOM 782 O O . PHE A 1 97 ? 26.244 0.009 -32.814 1.00 93.81 97 PHE A O 1
ATOM 789 N N . TYR A 1 98 ? 26.707 1.342 -34.550 1.00 89.75 98 TYR A N 1
ATOM 790 C CA . TYR A 1 98 ? 25.915 2.461 -34.048 1.00 89.75 98 TYR A CA 1
ATOM 791 C C . TYR A 1 98 ? 24.417 2.128 -34.011 1.00 89.75 98 TYR A C 1
ATOM 793 O O . TYR A 1 98 ? 23.755 2.367 -33.000 1.00 89.75 98 TYR A O 1
ATOM 801 N N . ILE A 1 99 ? 23.882 1.522 -35.077 1.00 89.88 99 ILE A N 1
ATOM 802 C CA . ILE A 1 99 ? 22.485 1.065 -35.118 1.00 89.88 99 ILE A CA 1
ATOM 803 C C . ILE A 1 99 ? 22.231 0.028 -34.018 1.00 89.88 99 ILE A C 1
ATOM 805 O O . ILE A 1 99 ? 21.251 0.151 -33.282 1.00 89.88 99 ILE A O 1
ATOM 809 N N . GLN A 1 100 ? 23.132 -0.947 -33.853 1.00 90.00 100 GLN A N 1
ATOM 810 C CA . GLN A 1 100 ? 23.053 -1.941 -32.777 1.00 90.00 100 GLN A CA 1
ATOM 811 C C . GLN A 1 100 ? 23.076 -1.292 -31.390 1.00 90.00 100 GLN A C 1
ATOM 813 O O . GLN A 1 100 ? 22.277 -1.647 -30.528 1.00 90.00 100 GLN A O 1
ATOM 818 N N . TYR A 1 101 ? 23.946 -0.305 -31.171 1.00 93.56 101 TYR A N 1
ATOM 819 C CA . TYR A 1 101 ? 24.008 0.439 -29.916 1.00 93.56 101 TYR A CA 1
ATOM 820 C C . TYR A 1 101 ? 22.680 1.143 -29.604 1.00 93.56 101 TYR A C 1
ATOM 822 O O . TYR A 1 101 ? 22.160 1.023 -28.493 1.00 93.56 101 TYR A O 1
ATOM 830 N N . VAL A 1 102 ? 22.095 1.837 -30.587 1.00 90.56 102 VAL A N 1
ATOM 831 C CA . VAL A 1 102 ? 20.796 2.509 -30.425 1.00 90.56 102 VAL A CA 1
ATOM 832 C C . VAL A 1 102 ? 19.681 1.497 -30.154 1.00 90.56 102 VAL A C 1
ATOM 834 O O . VAL A 1 102 ? 18.825 1.754 -29.305 1.00 90.56 102 VAL A O 1
ATOM 837 N N . PHE A 1 103 ? 19.693 0.349 -30.835 1.00 93.56 103 PHE A N 1
ATOM 838 C CA . PHE A 1 103 ? 18.733 -0.730 -30.606 1.00 93.56 103 PHE A CA 1
ATOM 839 C C . PHE A 1 103 ? 18.841 -1.293 -29.182 1.00 93.56 103 PHE A C 1
ATOM 841 O O . PHE A 1 103 ? 17.839 -1.337 -28.475 1.00 93.56 103 PHE A O 1
ATOM 848 N N . ASN A 1 104 ? 20.053 -1.603 -28.714 1.00 94.00 104 ASN A N 1
ATOM 849 C CA . ASN A 1 104 ? 20.299 -2.095 -27.355 1.00 94.00 104 ASN A CA 1
ATOM 850 C C . ASN A 1 104 ? 19.851 -1.090 -26.286 1.00 94.00 104 ASN A C 1
ATOM 852 O O . ASN A 1 104 ? 19.331 -1.479 -25.241 1.00 94.00 104 ASN A O 1
ATOM 856 N N . LEU A 1 105 ? 20.031 0.211 -26.538 1.00 92.25 105 LEU A N 1
ATOM 857 C CA . LEU A 1 105 ? 19.576 1.252 -25.620 1.00 92.25 105 LEU A CA 1
ATOM 858 C C . LEU A 1 105 ? 18.044 1.292 -25.518 1.00 92.25 105 LEU A C 1
ATOM 860 O O . LEU A 1 105 ? 17.519 1.446 -24.418 1.00 92.25 105 LEU A O 1
ATOM 864 N N . ARG A 1 106 ? 17.331 1.137 -26.642 1.00 90.38 106 ARG A N 1
ATOM 865 C CA . ARG A 1 106 ? 15.860 1.047 -26.653 1.00 90.38 106 ARG A CA 1
ATOM 866 C C . ARG A 1 106 ? 15.386 -0.223 -25.958 1.00 90.38 106 ARG A C 1
ATOM 868 O O . ARG A 1 106 ? 14.619 -0.127 -25.013 1.00 90.38 106 ARG A O 1
ATOM 875 N N . GLN A 1 107 ? 15.961 -1.366 -26.322 1.00 93.25 107 GLN A N 1
ATOM 876 C CA . GLN A 1 107 ? 15.648 -2.655 -25.714 1.00 93.25 107 GLN A CA 1
ATOM 877 C C . GLN A 1 107 ? 15.850 -2.644 -24.193 1.00 93.25 107 GLN A C 1
ATOM 879 O O . GLN A 1 107 ? 15.053 -3.217 -23.461 1.00 93.25 107 GLN A O 1
ATOM 884 N N . LYS A 1 108 ? 16.898 -1.975 -23.693 1.00 93.31 108 LYS A N 1
ATOM 885 C CA . LYS A 1 108 ? 17.129 -1.836 -22.250 1.00 93.31 108 LYS A CA 1
ATOM 886 C C . LYS A 1 108 ? 16.019 -1.041 -21.555 1.00 93.31 108 LYS A C 1
ATOM 888 O O . LYS A 1 108 ? 15.669 -1.388 -20.430 1.00 93.31 108 LYS A O 1
ATOM 893 N N . ASN A 1 109 ? 15.499 0.005 -22.197 1.00 89.06 109 ASN A N 1
ATOM 894 C CA . ASN A 1 109 ? 14.392 0.788 -21.651 1.00 89.06 109 ASN A CA 1
ATOM 895 C C . ASN A 1 109 ? 13.098 -0.035 -21.659 1.00 89.06 109 ASN A C 1
ATOM 897 O O . ASN A 1 109 ? 12.480 -0.162 -20.605 1.00 89.06 109 ASN A O 1
ATOM 901 N N . ASP A 1 110 ? 12.767 -0.677 -22.781 1.00 89.25 110 ASP A N 1
ATOM 902 C CA . ASP A 1 110 ? 11.564 -1.513 -22.918 1.00 89.25 110 ASP A CA 1
ATOM 903 C C . ASP A 1 110 ? 11.570 -2.657 -21.886 1.00 89.25 110 ASP A C 1
ATOM 905 O O . ASP A 1 110 ? 10.605 -2.880 -21.164 1.00 89.25 110 ASP A O 1
ATOM 909 N N . LEU A 1 111 ? 12.716 -3.322 -21.714 1.00 92.75 111 LEU A N 1
ATOM 910 C CA . LEU A 1 111 ? 12.897 -4.392 -20.730 1.00 92.75 111 LEU A CA 1
ATOM 911 C C . LEU A 1 111 ? 12.839 -3.887 -19.279 1.00 92.75 111 LEU A C 1
ATOM 913 O O . LEU A 1 111 ? 12.474 -4.636 -18.374 1.00 92.75 111 LEU A O 1
ATOM 917 N N . SER A 1 112 ? 13.225 -2.635 -19.022 1.00 89.62 112 SER A N 1
ATOM 918 C CA . SER A 1 112 ? 13.070 -2.043 -17.689 1.00 89.62 112 SER A CA 1
ATOM 919 C C . SER A 1 112 ? 11.609 -1.735 -17.363 1.00 89.62 112 SER A C 1
ATOM 921 O O . SER A 1 112 ? 11.196 -1.952 -16.226 1.00 89.62 112 SER A O 1
ATOM 923 N N . GLU A 1 113 ? 10.830 -1.308 -18.359 1.00 88.62 113 GLU A N 1
ATOM 924 C CA . GLU A 1 113 ? 9.389 -1.078 -18.240 1.00 88.62 113 GLU A CA 1
ATOM 925 C C . GLU A 1 113 ? 8.642 -2.402 -18.042 1.00 88.62 113 GLU A C 1
ATOM 927 O O . GLU A 1 113 ? 7.914 -2.551 -17.064 1.00 88.62 113 GLU A O 1
ATOM 932 N N . GLU A 1 114 ? 8.937 -3.415 -18.859 1.00 90.44 114 GLU A N 1
ATOM 933 C CA . GLU A 1 114 ? 8.352 -4.755 -18.730 1.00 90.44 114 GLU A CA 1
ATOM 934 C C . GLU A 1 114 ? 8.646 -5.377 -17.353 1.00 90.44 114 GLU A C 1
ATOM 936 O O . GLU A 1 114 ? 7.762 -5.922 -16.692 1.00 90.44 114 GLU A O 1
ATOM 941 N N . ARG A 1 115 ? 9.891 -5.273 -16.863 1.00 92.38 115 ARG A N 1
ATOM 942 C CA . ARG A 1 115 ? 10.255 -5.751 -15.516 1.00 92.38 115 ARG A CA 1
ATOM 943 C C . ARG A 1 115 ? 9.481 -5.026 -14.428 1.00 92.38 115 ARG A C 1
ATOM 945 O O . ARG A 1 115 ? 9.085 -5.659 -13.453 1.00 92.38 115 ARG A O 1
ATOM 952 N N . PHE A 1 116 ? 9.295 -3.722 -14.583 1.00 91.69 116 PHE A N 1
ATOM 953 C CA . PHE A 1 116 ? 8.553 -2.916 -13.631 1.00 91.69 116 PHE A CA 1
ATOM 954 C C . PHE A 1 116 ? 7.071 -3.315 -13.580 1.00 91.69 116 PHE A C 1
ATOM 956 O O . PHE A 1 116 ? 6.539 -3.504 -12.484 1.00 91.69 116 PHE A O 1
ATOM 963 N N . GLU A 1 117 ? 6.430 -3.496 -14.738 1.00 91.69 117 GLU A N 1
ATOM 964 C CA . GLU A 1 117 ? 5.044 -3.971 -14.848 1.00 91.69 117 GLU A CA 1
ATOM 965 C C . GLU A 1 117 ? 4.884 -5.378 -14.270 1.00 91.69 117 GLU A C 1
ATOM 967 O O . GLU A 1 117 ? 4.008 -5.615 -13.439 1.00 91.69 117 GLU A O 1
ATOM 972 N N . ASN A 1 118 ? 5.782 -6.298 -14.628 1.00 94.50 118 ASN A N 1
ATOM 973 C CA . ASN A 1 118 ? 5.781 -7.660 -14.102 1.00 94.50 118 ASN A CA 1
ATOM 974 C C . ASN A 1 118 ? 5.931 -7.682 -12.575 1.00 94.50 118 ASN A C 1
ATOM 976 O O . ASN A 1 118 ? 5.202 -8.401 -11.893 1.00 94.50 118 ASN A O 1
ATOM 980 N N . GLN A 1 119 ? 6.840 -6.875 -12.020 1.00 94.88 119 GLN A N 1
ATOM 981 C CA . GLN A 1 119 ? 6.981 -6.728 -10.570 1.00 94.88 119 GLN A CA 1
ATOM 982 C C . GLN A 1 119 ? 5.713 -6.149 -9.941 1.00 94.88 119 GLN A C 1
ATOM 984 O O . GLN A 1 119 ? 5.261 -6.656 -8.921 1.00 94.88 119 GLN A O 1
ATOM 989 N N . TYR A 1 120 ? 5.100 -5.137 -10.556 1.00 94.75 120 TYR A N 1
ATOM 990 C CA . TYR A 1 120 ? 3.855 -4.553 -10.067 1.00 94.75 120 TYR A CA 1
ATOM 991 C C . TYR A 1 120 ? 2.717 -5.585 -9.999 1.00 94.75 120 TYR A C 1
ATOM 993 O O . TYR A 1 120 ? 2.066 -5.702 -8.960 1.00 94.75 120 TYR A O 1
ATOM 1001 N N . PHE A 1 121 ? 2.512 -6.385 -11.051 1.00 95.38 121 PHE A N 1
ATOM 1002 C CA . PHE A 1 121 ? 1.491 -7.438 -11.049 1.00 95.38 121 PHE A CA 1
ATOM 1003 C C . PHE A 1 121 ? 1.787 -8.548 -10.034 1.00 95.38 121 PHE A C 1
ATOM 1005 O O . PHE A 1 121 ? 0.876 -8.990 -9.338 1.00 95.38 121 PHE A O 1
ATOM 1012 N N . GLN A 1 122 ? 3.056 -8.928 -9.859 1.00 97.19 122 GLN A N 1
ATOM 1013 C CA . GLN A 1 122 ? 3.448 -9.853 -8.790 1.00 97.19 122 GLN A CA 1
ATOM 1014 C C . GLN A 1 122 ? 3.117 -9.294 -7.405 1.00 97.19 122 GLN A C 1
ATOM 1016 O O . GLN A 1 122 ? 2.620 -10.030 -6.549 1.00 97.19 122 GLN A O 1
ATOM 1021 N N . LEU A 1 123 ? 3.362 -7.997 -7.180 1.00 96.50 123 LEU A N 1
ATOM 1022 C CA . LEU A 1 123 ? 2.998 -7.367 -5.918 1.00 96.50 123 LEU A CA 1
ATOM 1023 C C . LEU A 1 123 ? 1.475 -7.403 -5.714 1.00 96.50 123 LEU A C 1
ATOM 1025 O O . LEU A 1 123 ? 0.997 -7.803 -4.656 1.00 96.50 123 LEU A O 1
ATOM 1029 N N . LEU A 1 124 ? 0.690 -7.056 -6.732 1.00 96.06 124 LEU A N 1
ATOM 1030 C CA . LEU A 1 124 ? -0.771 -7.121 -6.650 1.00 96.06 124 LEU A CA 1
ATOM 1031 C C . LEU A 1 124 ? -1.297 -8.519 -6.319 1.00 96.06 124 LEU A C 1
ATOM 1033 O O . LEU A 1 124 ? -2.205 -8.646 -5.500 1.00 96.06 124 LEU A O 1
ATOM 1037 N N . ASP A 1 125 ? -0.728 -9.565 -6.910 1.00 97.25 125 ASP A N 1
ATOM 1038 C CA . ASP A 1 125 ? -1.150 -10.939 -6.637 1.00 97.25 125 ASP A CA 1
ATOM 1039 C C . ASP A 1 125 ? -0.849 -11.351 -5.195 1.00 97.25 125 ASP A C 1
ATOM 1041 O O . ASP A 1 125 ? -1.689 -11.958 -4.524 1.00 97.25 125 ASP A O 1
ATOM 1045 N N . ILE A 1 126 ? 0.310 -10.958 -4.664 1.00 97.69 126 ILE A N 1
ATOM 1046 C CA . ILE A 1 126 ? 0.629 -11.170 -3.250 1.00 97.69 126 ILE A CA 1
ATOM 1047 C C . ILE A 1 126 ? -0.328 -10.367 -2.357 1.00 97.69 126 ILE A C 1
ATOM 1049 O O . ILE A 1 126 ? -0.823 -10.912 -1.371 1.00 97.69 126 ILE A O 1
ATOM 1053 N N . TYR A 1 127 ? -0.649 -9.117 -2.704 1.00 96.88 127 TYR A N 1
ATOM 1054 C CA . TYR A 1 127 ? -1.646 -8.322 -1.981 1.00 96.88 127 TYR A CA 1
ATOM 1055 C C . TYR A 1 127 ? -3.016 -9.009 -1.956 1.00 96.88 127 TYR A C 1
ATOM 1057 O O . TYR A 1 127 ? -3.601 -9.151 -0.882 1.00 96.88 127 TYR A O 1
ATOM 1065 N N . ARG A 1 128 ? -3.503 -9.502 -3.101 1.00 97.00 128 ARG A N 1
ATOM 1066 C CA . ARG A 1 128 ? -4.769 -10.246 -3.191 1.00 97.00 128 ARG A CA 1
ATOM 1067 C C . ARG A 1 128 ? -4.745 -11.477 -2.290 1.00 97.00 128 ARG A C 1
ATOM 1069 O O . ARG A 1 128 ? -5.701 -11.711 -1.555 1.00 97.00 128 ARG A O 1
ATOM 1076 N N . ASN A 1 129 ? -3.637 -12.218 -2.279 1.00 97.75 129 ASN A N 1
ATOM 1077 C CA . ASN A 1 129 ? -3.462 -13.374 -1.401 1.00 97.75 129 ASN A CA 1
ATOM 1078 C C . ASN A 1 129 ? -3.464 -12.983 0.086 1.00 97.75 129 ASN A C 1
ATOM 1080 O O . ASN A 1 129 ? -4.114 -13.652 0.887 1.00 97.75 129 ASN A O 1
ATOM 1084 N N . ILE A 1 130 ? -2.800 -11.888 0.472 1.00 96.88 130 ILE A N 1
ATOM 1085 C CA . ILE A 1 130 ? -2.836 -11.362 1.849 1.00 96.88 130 ILE A CA 1
ATOM 1086 C C . ILE A 1 130 ? -4.265 -10.955 2.224 1.00 96.88 130 ILE A C 1
ATOM 1088 O O . ILE A 1 130 ? -4.753 -11.346 3.285 1.00 96.88 130 ILE A O 1
ATOM 1092 N N . SER A 1 131 ? -4.958 -10.224 1.346 1.00 96.44 131 SER A N 1
ATOM 1093 C CA . SER A 1 131 ? -6.336 -9.795 1.585 1.00 96.44 131 SER A CA 1
ATOM 1094 C C . SER A 1 131 ? -7.241 -11.015 1.789 1.00 96.44 131 SER A C 1
ATOM 1096 O O . SER A 1 131 ? -7.858 -11.141 2.841 1.00 96.44 131 SER A O 1
ATOM 1098 N N . ILE A 1 132 ? -7.222 -11.994 0.875 1.00 96.88 132 ILE A N 1
ATOM 1099 C CA . ILE A 1 132 ? -8.031 -13.227 0.954 1.00 96.88 132 ILE A CA 1
ATOM 1100 C C . ILE A 1 132 ? -7.685 -14.083 2.184 1.00 96.88 132 ILE A C 1
ATOM 1102 O O . ILE A 1 132 ? -8.588 -14.610 2.837 1.00 96.88 132 ILE A O 1
ATOM 1106 N N . SER A 1 133 ? -6.397 -14.224 2.509 1.00 96.69 133 SER A N 1
ATOM 1107 C CA . SER A 1 133 ? -5.921 -15.038 3.640 1.00 96.69 133 SER A CA 1
ATOM 1108 C C . SER A 1 133 ? -6.160 -14.396 5.007 1.00 96.69 133 SER A C 1
ATOM 1110 O O . SER A 1 133 ? -6.042 -15.073 6.028 1.00 96.69 133 SER A O 1
ATOM 1112 N N . THR A 1 134 ? -6.534 -13.116 5.053 1.00 96.56 134 THR A N 1
ATOM 1113 C CA . THR A 1 134 ? -6.884 -12.446 6.304 1.00 96.56 134 THR A CA 1
ATOM 1114 C C . THR A 1 134 ? -8.179 -13.040 6.849 1.00 96.56 134 THR A C 1
ATOM 1116 O O . THR A 1 134 ? -9.256 -12.851 6.284 1.00 96.56 134 THR A O 1
ATOM 1119 N N . THR A 1 135 ? -8.079 -13.789 7.948 1.00 94.94 135 THR A N 1
ATOM 1120 C CA . THR A 1 135 ? -9.207 -14.514 8.549 1.00 94.94 135 THR A CA 1
ATOM 1121 C C . THR A 1 135 ? -9.483 -14.073 9.981 1.00 94.94 135 THR A C 1
ATOM 1123 O O . THR A 1 135 ? -8.556 -13.906 10.777 1.00 94.94 135 THR A O 1
ATOM 1126 N N . LEU A 1 136 ? -10.765 -13.979 10.329 1.00 91.62 136 LEU A N 1
ATOM 1127 C CA . LEU A 1 136 ? -11.260 -13.771 11.687 1.00 91.62 136 LEU A CA 1
ATOM 1128 C C . LEU A 1 136 ? -12.144 -14.951 12.099 1.00 91.62 136 LEU A C 1
ATOM 1130 O O . LEU A 1 136 ? -13.083 -15.324 11.387 1.00 91.62 136 LEU A O 1
ATOM 1134 N N . ALA A 1 137 ? -11.846 -15.533 13.262 1.00 89.38 137 ALA A N 1
ATOM 1135 C CA . ALA A 1 137 ? -12.609 -16.649 13.806 1.00 89.38 137 ALA A CA 1
ATOM 1136 C C . ALA A 1 137 ? -14.084 -16.253 13.968 1.00 89.38 137 ALA A C 1
ATOM 1138 O O . ALA A 1 137 ? -14.393 -15.165 14.445 1.00 89.38 137 ALA A O 1
ATOM 1139 N N . HIS A 1 138 ? -14.992 -17.129 13.531 1.00 87.06 138 HIS A N 1
ATOM 1140 C CA . HIS A 1 138 ? -16.448 -16.930 13.577 1.00 87.06 138 HIS A CA 1
ATOM 1141 C C . HIS A 1 138 ? -17.002 -15.736 12.771 1.00 87.06 138 HIS A C 1
ATOM 1143 O O . HIS A 1 138 ? -18.218 -15.589 12.671 1.00 87.06 138 HIS A O 1
ATOM 1149 N N . VAL A 1 139 ? -16.160 -14.943 12.106 1.00 89.50 139 VAL A N 1
ATOM 1150 C CA . VAL A 1 139 ? -16.562 -13.852 11.203 1.00 89.50 139 VAL A CA 1
ATOM 1151 C C . VAL A 1 139 ? -16.499 -14.331 9.753 1.00 89.50 139 VAL A C 1
ATOM 1153 O O . VAL A 1 139 ? -17.524 -14.368 9.070 1.00 89.50 139 VAL A O 1
ATOM 1156 N N . GLY A 1 140 ? -15.315 -14.760 9.305 1.00 91.19 140 GLY A N 1
ATOM 1157 C CA . GLY A 1 140 ? -15.036 -15.136 7.919 1.00 91.19 140 GLY A CA 1
ATOM 1158 C C . GLY A 1 140 ? -13.618 -14.757 7.483 1.00 91.19 140 GLY A C 1
ATOM 1159 O O . GLY A 1 140 ? -12.764 -14.435 8.310 1.00 91.19 140 GLY A O 1
ATOM 1160 N N . SER A 1 141 ? -13.368 -14.793 6.175 1.00 94.38 141 SER A N 1
ATOM 1161 C CA . SER A 1 141 ? -12.085 -14.437 5.559 1.00 94.38 141 SER A CA 1
ATOM 1162 C C . SER A 1 141 ? -12.233 -13.358 4.487 1.00 94.38 141 SER A C 1
ATOM 1164 O O . SER A 1 141 ? -13.341 -13.043 4.035 1.00 94.38 141 SER A O 1
ATOM 1166 N N . GLY A 1 142 ? -11.110 -12.770 4.079 1.00 95.31 142 GLY A N 1
ATOM 1167 C CA . GLY A 1 142 ? -11.075 -11.810 2.988 1.00 95.31 142 GLY A CA 1
ATOM 1168 C C . GLY A 1 142 ? -11.838 -10.529 3.299 1.00 95.31 142 GLY A C 1
ATOM 1169 O O . GLY A 1 142 ? -11.820 -10.004 4.413 1.00 95.31 142 GLY A O 1
ATOM 1170 N N . LYS A 1 143 ? -12.587 -10.059 2.299 1.00 94.19 143 LYS A N 1
ATOM 1171 C CA . LYS A 1 143 ? -13.398 -8.832 2.352 1.00 94.19 143 LYS A CA 1
ATOM 1172 C C . LYS A 1 143 ? -14.372 -8.797 3.539 1.00 94.19 143 LYS A C 1
ATOM 1174 O O . LYS A 1 143 ? -14.668 -7.723 4.052 1.00 94.19 143 LYS A O 1
ATOM 1179 N N . VAL A 1 144 ? -14.844 -9.958 4.000 1.00 93.62 144 VAL A N 1
ATOM 1180 C CA . VAL A 1 144 ? -15.731 -10.073 5.169 1.00 93.62 144 VAL A CA 1
ATOM 1181 C C . VAL A 1 144 ? -15.005 -9.701 6.461 1.00 93.62 144 VAL A C 1
ATOM 1183 O O . VAL A 1 144 ? -15.547 -8.972 7.289 1.00 93.62 144 VAL A O 1
ATOM 1186 N N . ALA A 1 145 ? -13.758 -10.152 6.611 1.00 94.62 145 ALA A N 1
ATOM 1187 C CA . ALA A 1 145 ? -12.934 -9.807 7.761 1.00 94.62 145 ALA A CA 1
ATOM 1188 C C . ALA A 1 145 ? -12.620 -8.303 7.778 1.00 94.62 145 ALA A C 1
ATOM 1190 O O . ALA A 1 145 ? -12.761 -7.668 8.819 1.00 94.62 145 ALA A O 1
ATOM 1191 N N . PHE A 1 146 ? -12.276 -7.708 6.628 1.00 96.38 146 PHE A N 1
ATOM 1192 C CA . PHE A 1 146 ? -12.043 -6.260 6.529 1.00 96.38 146 PHE A CA 1
ATOM 1193 C C . PHE A 1 146 ? -13.284 -5.427 6.830 1.00 96.38 146 PHE A C 1
ATOM 1195 O O . PHE A 1 146 ? -13.176 -4.420 7.524 1.00 96.38 146 PHE A O 1
ATOM 1202 N N . HIS A 1 147 ? -14.457 -5.861 6.365 1.00 94.31 147 HIS A N 1
ATOM 1203 C CA . HIS A 1 147 ? -15.723 -5.233 6.727 1.00 94.31 147 HIS A CA 1
ATOM 1204 C C . HIS A 1 147 ? -15.894 -5.208 8.249 1.00 94.31 147 HIS A C 1
ATOM 1206 O O . HIS A 1 147 ? -16.110 -4.145 8.825 1.00 94.31 147 HIS A O 1
ATOM 1212 N N . TYR A 1 148 ? -15.762 -6.361 8.910 1.00 94.25 148 TYR A N 1
ATOM 1213 C CA . TYR A 1 148 ? -15.885 -6.453 10.364 1.00 94.25 148 TYR A CA 1
ATOM 1214 C C . TYR A 1 148 ? -14.878 -5.543 11.087 1.00 94.25 148 TYR A C 1
ATOM 1216 O O . TYR A 1 148 ? -15.276 -4.710 11.898 1.00 94.25 148 TYR A O 1
ATOM 1224 N N . MET A 1 149 ? -13.593 -5.644 10.728 1.00 95.94 149 MET A N 1
ATOM 1225 C CA . MET A 1 149 ? -12.512 -4.834 11.302 1.00 95.94 149 MET A CA 1
ATOM 1226 C C . MET A 1 149 ? -12.762 -3.329 11.140 1.00 95.94 149 MET A C 1
ATOM 1228 O O . MET A 1 149 ? -12.496 -2.552 12.053 1.00 95.94 149 MET A O 1
ATOM 1232 N N . PHE A 1 150 ? -13.303 -2.904 9.997 1.00 95.38 150 PHE A N 1
ATOM 1233 C CA . PHE A 1 150 ? -13.649 -1.506 9.759 1.00 95.38 150 PHE A CA 1
ATOM 1234 C C . PHE A 1 150 ? -14.766 -1.013 10.689 1.00 95.38 150 PHE A C 1
ATOM 1236 O O . PHE A 1 150 ? -14.650 0.072 11.258 1.00 95.38 150 PHE A O 1
ATOM 1243 N N . TYR A 1 151 ? -15.836 -1.791 10.875 1.00 93.19 151 TYR A N 1
ATOM 1244 C CA . TYR A 1 151 ? -16.924 -1.394 11.775 1.00 93.19 151 TYR A CA 1
ATOM 1245 C C . TYR A 1 151 ? -16.527 -1.460 13.248 1.00 93.19 151 TYR A C 1
ATOM 1247 O O . TYR A 1 151 ? -16.966 -0.619 14.030 1.00 93.19 151 TYR A O 1
ATOM 1255 N N . GLU A 1 152 ? -15.663 -2.399 13.622 1.00 94.38 152 GLU A N 1
ATOM 1256 C CA . GLU A 1 152 ? -15.059 -2.435 14.950 1.00 94.38 152 GLU A CA 1
ATOM 1257 C C . GLU A 1 152 ? -14.218 -1.180 15.211 1.00 94.38 152 GLU A C 1
ATOM 1259 O O . GLU A 1 152 ? -14.401 -0.514 16.230 1.00 94.38 152 GLU A O 1
ATOM 1264 N N . TYR A 1 153 ? -13.366 -0.795 14.255 1.00 95.88 153 TYR A N 1
ATOM 1265 C CA . TYR A 1 153 ? -12.617 0.458 14.323 1.00 95.88 153 TYR A CA 1
ATOM 1266 C C . TYR A 1 153 ? -13.550 1.674 14.430 1.00 95.88 153 TYR A C 1
ATOM 1268 O O . TYR A 1 153 ? -13.343 2.539 15.279 1.00 95.88 153 TYR A O 1
ATOM 1276 N N . LYS A 1 154 ? -14.618 1.720 13.623 1.00 92.44 154 LYS A N 1
ATOM 1277 C CA . LYS A 1 154 ? -15.628 2.787 13.675 1.00 92.44 154 LYS A CA 1
ATOM 1278 C C . LYS A 1 154 ? -16.303 2.877 15.047 1.00 92.44 154 LYS A C 1
ATOM 1280 O O . LYS A 1 154 ? -16.488 3.980 15.559 1.00 92.44 154 LYS A O 1
ATOM 1285 N N . ALA A 1 155 ? -16.663 1.742 15.643 1.00 92.75 155 ALA A N 1
ATOM 1286 C CA . ALA A 1 155 ? -17.270 1.698 16.969 1.00 92.75 155 ALA A CA 1
ATOM 1287 C C . ALA A 1 155 ? -16.305 2.218 18.044 1.00 92.75 155 ALA A C 1
ATOM 1289 O O . ALA A 1 155 ? -16.698 3.042 18.868 1.00 92.75 155 ALA A O 1
ATOM 1290 N N . LEU A 1 156 ? -15.034 1.802 17.997 1.00 94.31 156 LEU A N 1
ATOM 1291 C CA . LEU A 1 156 ? -14.002 2.320 18.898 1.00 94.31 156 LEU A CA 1
ATOM 1292 C C . LEU A 1 156 ? -13.816 3.831 18.728 1.00 94.31 156 LEU A C 1
ATOM 1294 O O . LEU A 1 156 ? -13.764 4.546 19.723 1.00 94.31 156 LEU A O 1
ATOM 1298 N N . PHE A 1 157 ? -13.778 4.323 17.489 1.00 93.94 157 PHE A N 1
ATOM 1299 C CA . PHE A 1 157 ? -13.618 5.748 17.203 1.00 93.94 157 PHE A CA 1
ATOM 1300 C C . PHE A 1 157 ? -14.746 6.575 17.824 1.00 93.94 157 PHE A C 1
ATOM 1302 O O . PHE A 1 157 ? -14.484 7.571 18.491 1.00 93.94 157 PHE A O 1
ATOM 1309 N N . TYR A 1 158 ? -15.994 6.127 17.662 1.00 92.19 158 TYR A N 1
ATOM 1310 C CA . TYR A 1 158 ? -17.165 6.769 18.260 1.00 92.19 158 TYR A CA 1
ATOM 1311 C C . TYR A 1 158 ? -17.130 6.744 19.795 1.00 92.19 158 TYR A C 1
ATOM 1313 O O . TYR A 1 158 ? -17.475 7.731 20.444 1.00 92.19 158 TYR A O 1
ATOM 1321 N N . LEU A 1 159 ? -16.708 5.628 20.399 1.00 92.69 159 LEU A N 1
ATOM 1322 C CA . LEU A 1 159 ? -16.579 5.533 21.855 1.00 92.69 159 LEU A CA 1
ATOM 1323 C C . LEU A 1 159 ? -15.512 6.494 22.383 1.00 92.69 159 LEU A C 1
ATOM 1325 O O . LEU A 1 159 ? -15.763 7.196 23.357 1.00 92.69 159 LEU A O 1
ATOM 1329 N N . VAL A 1 160 ? -14.355 6.565 21.722 1.00 92.12 160 VAL A N 1
ATOM 1330 C CA . VAL A 1 160 ? -13.271 7.474 22.110 1.00 92.12 160 VAL A CA 1
ATOM 1331 C C . VAL A 1 160 ? -13.681 8.932 21.886 1.00 92.12 160 VAL A C 1
ATOM 1333 O O . VAL A 1 160 ? -13.472 9.743 22.784 1.00 92.12 160 VAL A O 1
ATOM 1336 N N . SER A 1 161 ? -14.319 9.280 20.761 1.00 91.25 161 SER A N 1
ATOM 1337 C CA . SER A 1 161 ? -14.702 10.672 20.469 1.00 91.25 161 SER A CA 1
ATOM 1338 C C . SER A 1 161 ? -15.742 11.230 21.442 1.00 91.25 161 SER A C 1
ATOM 1340 O O . SER A 1 161 ? -15.741 12.426 21.714 1.00 91.25 161 SER A O 1
ATOM 1342 N N . ASN A 1 162 ? -16.638 10.378 21.948 1.00 90.38 162 ASN A N 1
ATOM 1343 C CA . ASN A 1 162 ? -17.663 10.769 22.919 1.00 90.38 162 ASN A CA 1
ATOM 1344 C C . ASN A 1 162 ? -17.208 10.615 24.374 1.00 90.38 162 ASN A C 1
ATOM 1346 O O . ASN A 1 162 ? -17.913 11.034 25.295 1.00 90.38 162 ASN A O 1
ATOM 1350 N N . SER A 1 163 ? -16.050 9.997 24.598 1.00 88.75 163 SER A N 1
ATOM 1351 C CA . SER A 1 163 ? -15.452 9.884 25.922 1.00 88.75 163 SER A CA 1
ATOM 1352 C C . SER A 1 163 ? -14.711 11.165 26.306 1.00 88.75 163 SER A C 1
ATOM 1354 O O . SER A 1 163 ? -14.237 11.911 25.453 1.00 88.75 163 SER A O 1
ATOM 1356 N N . LYS A 1 164 ? -14.542 11.392 27.610 1.00 89.81 164 LYS A N 1
ATOM 1357 C CA . LYS A 1 164 ? -13.692 12.470 28.143 1.00 89.81 164 LYS A CA 1
ATOM 1358 C C . LYS A 1 164 ? -12.242 12.010 28.350 1.00 89.81 164 LYS A C 1
ATOM 1360 O O . LYS A 1 164 ? -11.574 12.466 29.271 1.00 89.81 164 LYS A O 1
ATOM 1365 N N . ILE A 1 165 ? -11.778 11.053 27.542 1.00 87.06 165 ILE A N 1
ATOM 1366 C CA . ILE A 1 165 ? -10.415 10.504 27.642 1.00 87.06 165 ILE A CA 1
ATOM 1367 C C . ILE A 1 165 ? -9.380 11.540 27.226 1.00 87.06 165 ILE A C 1
ATOM 1369 O O . ILE A 1 165 ? -8.304 11.602 27.814 1.00 87.06 165 ILE A O 1
ATOM 1373 N N . LEU A 1 166 ? -9.703 12.327 26.207 1.00 86.69 166 LEU A N 1
ATOM 1374 C CA . LEU A 1 166 ? -8.845 13.375 25.689 1.00 86.69 166 LEU A CA 1
ATOM 1375 C C . LEU A 1 166 ? -9.500 14.727 25.976 1.00 86.69 166 LEU A C 1
ATOM 1377 O O . LEU A 1 166 ? -10.705 14.888 25.769 1.00 86.69 166 LEU A O 1
ATOM 1381 N N . ASP A 1 167 ? -8.708 15.694 26.425 1.00 84.56 167 ASP A N 1
ATOM 1382 C CA . ASP A 1 167 ? -9.180 17.053 26.678 1.00 84.56 167 ASP A CA 1
ATOM 1383 C C . ASP A 1 167 ? -9.160 17.859 25.371 1.00 84.56 167 ASP A C 1
ATOM 1385 O O . ASP A 1 167 ? -8.102 18.139 24.817 1.00 84.56 167 ASP A O 1
ATOM 1389 N N . ASN A 1 168 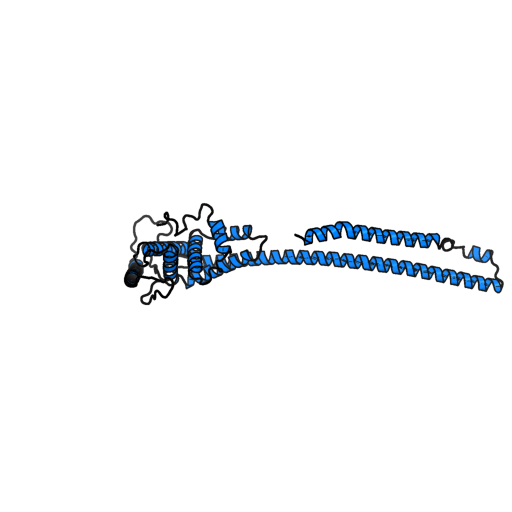? -10.343 18.228 24.863 1.00 84.06 168 ASN A N 1
ATOM 1390 C CA . ASN A 1 168 ? -10.523 18.945 23.589 1.00 84.06 168 ASN A CA 1
ATOM 1391 C C . ASN A 1 168 ? -9.705 18.352 22.415 1.00 84.06 168 ASN A C 1
ATOM 1393 O O . ASN A 1 168 ? -8.933 19.079 21.780 1.00 84.06 168 ASN A O 1
ATOM 1397 N N . PRO A 1 169 ? -9.852 17.049 22.106 1.00 86.12 169 PRO A N 1
ATOM 1398 C CA . PRO A 1 169 ? -8.992 16.390 21.137 1.00 86.12 169 PRO A CA 1
ATOM 1399 C C . PRO A 1 169 ? -9.209 16.918 19.724 1.00 86.12 169 PRO A C 1
ATOM 1401 O O . PRO A 1 169 ? -10.345 17.121 19.283 1.00 86.12 169 PRO A O 1
ATOM 1404 N N . SER A 1 170 ? -8.120 17.036 18.965 1.00 89.31 170 SER A N 1
ATOM 1405 C CA . SER A 1 170 ? -8.235 17.084 17.511 1.00 89.31 170 SER A CA 1
ATOM 1406 C C . SER A 1 170 ? -8.717 15.731 16.982 1.00 89.31 170 SE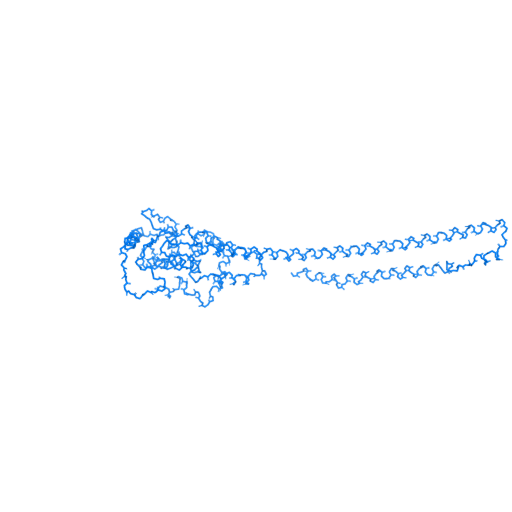R A C 1
ATOM 1408 O O . SER A 1 170 ? -8.583 14.689 17.632 1.00 89.31 170 SER A O 1
ATOM 1410 N N . THR A 1 171 ? -9.269 15.714 15.769 1.00 88.56 171 THR A N 1
ATOM 1411 C CA . THR A 1 171 ? -9.672 14.448 15.145 1.00 88.56 171 THR A CA 1
ATOM 1412 C C . THR A 1 171 ? -8.485 13.504 14.953 1.00 88.56 171 THR A C 1
ATOM 1414 O O . THR A 1 171 ? -8.617 12.286 15.077 1.00 88.56 171 THR A O 1
ATOM 1417 N N . GLU A 1 172 ? -7.308 14.060 14.687 1.00 88.19 172 GLU A N 1
ATOM 1418 C CA . GLU A 1 172 ? -6.061 13.324 14.585 1.00 88.19 172 GLU A CA 1
ATOM 1419 C C . GLU A 1 172 ? -5.676 12.642 15.905 1.00 88.19 172 GLU A C 1
ATOM 1421 O O . GLU A 1 172 ? -5.250 11.486 15.860 1.00 88.19 172 GLU A O 1
ATOM 1426 N N . ASP A 1 173 ? -5.887 13.293 17.056 1.00 89.75 173 ASP A N 1
ATOM 1427 C CA . ASP A 1 173 ? -5.633 12.701 18.379 1.00 89.75 173 ASP A CA 1
ATOM 1428 C C . ASP A 1 173 ? -6.576 11.518 18.641 1.00 89.75 173 ASP A C 1
ATOM 1430 O O . ASP A 1 173 ? -6.125 10.430 19.014 1.00 89.75 173 ASP A O 1
ATOM 1434 N N . VAL A 1 174 ? -7.878 11.696 18.364 1.00 91.88 174 VAL A N 1
ATOM 1435 C CA . VAL A 1 174 ? -8.882 10.621 18.479 1.00 91.88 174 VAL A CA 1
ATOM 1436 C C . VAL A 1 174 ? -8.509 9.452 17.574 1.00 91.88 174 VAL A C 1
ATOM 1438 O O . VAL A 1 174 ? -8.488 8.304 18.024 1.00 91.88 174 VAL A O 1
ATOM 1441 N N . ASN A 1 175 ? -8.170 9.722 16.309 1.00 92.44 175 ASN A N 1
ATOM 1442 C CA . ASN A 1 175 ? -7.754 8.697 15.356 1.00 92.44 175 ASN A CA 1
ATOM 1443 C C . ASN A 1 175 ? -6.504 7.964 15.847 1.00 92.44 175 ASN A C 1
ATOM 1445 O O . ASN A 1 175 ? -6.460 6.738 15.783 1.00 92.44 175 ASN A O 1
ATOM 1449 N N . ALA A 1 176 ? -5.495 8.692 16.331 1.00 91.62 176 ALA A N 1
ATOM 1450 C CA . ALA A 1 176 ? -4.234 8.106 16.752 1.00 91.62 176 ALA A CA 1
ATOM 1451 C C . ALA A 1 176 ? -4.406 7.182 17.965 1.00 91.62 176 ALA A C 1
ATOM 1453 O O . ALA A 1 176 ? -3.915 6.050 17.948 1.00 91.62 176 ALA A O 1
ATOM 1454 N N . PHE A 1 177 ? -5.160 7.631 18.972 1.00 92.25 177 PHE A N 1
ATOM 1455 C CA . PHE A 1 177 ? -5.495 6.830 20.147 1.00 92.25 177 PHE A CA 1
ATOM 1456 C C . PHE A 1 177 ? -6.337 5.603 19.772 1.00 92.25 177 PHE A C 1
ATOM 1458 O O . PHE A 1 177 ? -5.989 4.470 20.109 1.00 92.25 177 PHE A O 1
ATOM 1465 N N . THR A 1 178 ? -7.406 5.810 19.000 1.00 94.31 178 THR A N 1
ATOM 1466 C CA . THR A 1 178 ? -8.316 4.739 18.570 1.00 94.31 178 THR A CA 1
ATOM 1467 C C . THR A 1 178 ? -7.591 3.690 17.739 1.00 94.31 178 THR A C 1
ATOM 1469 O O . THR A 1 178 ? -7.768 2.495 17.951 1.00 94.31 178 THR A O 1
ATOM 1472 N N . PHE A 1 179 ? -6.757 4.112 16.787 1.00 94.88 179 PHE A N 1
ATOM 1473 C CA . PHE A 1 179 ? -6.055 3.188 15.902 1.00 94.88 179 PHE A CA 1
ATOM 1474 C C . PHE A 1 179 ? -5.016 2.362 16.660 1.00 94.88 179 PHE A C 1
ATOM 1476 O O . PHE A 1 179 ? -4.867 1.168 16.403 1.00 94.88 179 PHE A O 1
ATOM 1483 N N . LYS A 1 180 ? -4.342 2.971 17.641 1.00 93.00 180 LYS A N 1
ATOM 1484 C CA . LYS A 1 180 ? -3.450 2.262 18.559 1.00 93.00 180 LYS A CA 1
ATOM 1485 C C . LYS A 1 180 ? -4.204 1.181 19.339 1.00 93.00 180 LYS A C 1
ATOM 1487 O O . LYS A 1 180 ? -3.768 0.032 19.330 1.00 93.00 180 LYS A O 1
ATOM 1492 N N . LEU A 1 181 ? -5.346 1.532 19.933 1.00 93.75 181 LEU A N 1
ATOM 1493 C CA . LEU A 1 181 ? -6.218 0.604 20.660 1.00 93.75 181 LEU A CA 1
ATOM 1494 C C . LEU A 1 181 ? -6.732 -0.532 19.761 1.00 93.75 181 LEU A C 1
ATOM 1496 O O . LEU A 1 181 ? -6.699 -1.694 20.141 1.00 93.75 181 LEU A O 1
ATOM 1500 N N . PHE A 1 182 ? -7.150 -0.206 18.540 1.00 96.00 182 PHE A N 1
ATOM 1501 C CA . PHE A 1 182 ? -7.647 -1.159 17.548 1.00 96.00 182 PHE A CA 1
ATOM 1502 C C . PHE A 1 182 ? -6.581 -2.164 17.081 1.00 96.00 182 PHE A C 1
ATOM 1504 O O . PHE A 1 182 ? -6.861 -3.351 16.907 1.00 96.00 182 PHE A O 1
ATOM 1511 N N . ILE A 1 183 ? -5.344 -1.709 16.869 1.00 95.50 183 ILE A N 1
ATOM 1512 C CA . ILE A 1 183 ? -4.247 -2.584 16.445 1.00 95.50 183 ILE A CA 1
ATOM 1513 C C . ILE A 1 183 ? -3.755 -3.455 17.597 1.00 95.50 183 ILE A C 1
ATOM 1515 O O . ILE A 1 183 ? -3.536 -4.649 17.390 1.00 95.50 183 ILE A O 1
ATOM 1519 N N . ASP A 1 184 ? -3.585 -2.885 18.787 1.00 93.56 184 ASP A N 1
ATOM 1520 C CA . ASP A 1 184 ? -3.015 -3.610 19.928 1.00 93.56 184 ASP A CA 1
ATOM 1521 C C . ASP A 1 184 ? -4.033 -4.470 20.668 1.00 93.56 184 ASP A C 1
ATOM 1523 O O . ASP A 1 184 ? -3.651 -5.459 21.289 1.00 93.56 184 ASP A O 1
ATOM 1527 N N . GLY A 1 185 ? -5.313 -4.132 20.544 1.00 93.56 185 GLY A N 1
ATOM 1528 C CA . GLY A 1 185 ? -6.382 -4.766 21.289 1.00 93.56 185 GLY A CA 1
ATOM 1529 C C . GLY A 1 185 ? -6.443 -4.286 22.730 1.00 93.56 185 GLY A C 1
ATOM 1530 O O . GLY A 1 185 ? -5.595 -3.539 23.225 1.00 93.56 185 GLY A O 1
ATOM 1531 N N . VAL A 1 186 ? -7.485 -4.739 23.412 1.00 91.94 186 VAL A N 1
ATOM 1532 C CA . VAL A 1 186 ? -7.724 -4.454 24.820 1.00 91.94 186 VAL A CA 1
ATOM 1533 C C . VAL A 1 186 ? -7.258 -5.650 25.639 1.00 91.94 186 VAL A C 1
ATOM 1535 O O . VAL A 1 186 ? -7.581 -6.800 25.348 1.00 91.94 186 VAL A O 1
ATOM 1538 N N . SER A 1 187 ? -6.480 -5.390 26.684 1.00 89.25 187 SER A N 1
ATOM 1539 C CA . SER A 1 187 ? -6.088 -6.417 27.647 1.00 89.25 187 SER A CA 1
ATOM 1540 C C . SER A 1 187 ? -6.027 -5.829 29.057 1.00 89.25 187 SER A C 1
ATOM 1542 O O . SER A 1 187 ? -5.858 -4.616 29.194 1.00 89.25 187 SER A O 1
ATOM 1544 N N . PRO A 1 188 ? -6.103 -6.657 30.115 1.00 81.25 188 PRO A N 1
ATOM 1545 C CA . PRO A 1 188 ? -5.975 -6.183 31.497 1.00 81.25 188 PRO A CA 1
ATOM 1546 C C . PRO A 1 188 ? -4.651 -5.455 31.790 1.00 81.25 188 PRO A C 1
ATOM 1548 O O . PRO A 1 188 ? -4.561 -4.710 32.756 1.00 81.25 188 PRO A O 1
ATOM 1551 N N . GLY A 1 189 ? -3.623 -5.669 30.959 1.00 77.19 189 GLY A N 1
ATOM 1552 C CA . GLY A 1 189 ? -2.326 -4.995 31.038 1.00 77.19 189 GLY A CA 1
ATOM 1553 C C . GLY A 1 189 ? -2.137 -3.887 30.001 1.00 77.19 189 GLY A C 1
ATOM 1554 O O . GLY A 1 189 ? -0.993 -3.540 29.710 1.00 77.19 189 GLY A O 1
ATOM 1555 N N . PHE A 1 190 ? -3.214 -3.377 29.394 1.00 78.56 190 PHE A N 1
ATOM 1556 C CA . PHE A 1 190 ? -3.123 -2.325 28.386 1.00 78.56 190 PHE A CA 1
ATOM 1557 C C . PHE A 1 190 ? -2.494 -1.063 28.988 1.00 78.56 190 PHE A C 1
ATOM 1559 O O . PHE A 1 190 ? -3.096 -0.361 29.799 1.00 78.56 190 PHE A O 1
ATOM 1566 N N . THR A 1 191 ? -1.266 -0.763 28.574 1.00 70.56 191 THR A N 1
ATOM 1567 C CA . THR A 1 191 ? -0.579 0.477 28.915 1.00 70.56 191 THR A CA 1
ATOM 1568 C C . THR A 1 191 ? -0.776 1.484 27.791 1.00 70.56 191 THR A C 1
ATOM 1570 O O . THR A 1 191 ? -0.375 1.264 26.650 1.00 70.56 191 THR A O 1
ATOM 1573 N N . HIS A 1 192 ? -1.349 2.639 28.125 1.00 65.12 192 HIS A N 1
ATOM 1574 C CA . HIS A 1 192 ? -1.603 3.758 27.210 1.00 65.12 192 HIS A CA 1
ATOM 1575 C C . HIS A 1 192 ? -0.317 4.489 26.769 1.00 65.12 192 HIS A C 1
ATOM 1577 O O . HIS A 1 192 ? -0.367 5.659 26.399 1.00 65.12 192 HIS A O 1
ATOM 1583 N N . GLN A 1 193 ? 0.851 3.835 26.829 1.00 58.16 193 GLN A N 1
ATOM 1584 C CA . GLN A 1 193 ? 2.146 4.481 26.639 1.00 58.16 193 GLN A CA 1
ATOM 1585 C C . GLN A 1 193 ? 2.208 5.271 25.318 1.00 58.16 193 GLN A C 1
ATOM 1587 O O . GLN A 1 193 ? 2.269 4.709 24.224 1.00 58.16 193 GLN A O 1
ATOM 1592 N N . ALA A 1 194 ? 2.278 6.595 25.487 1.00 54.22 194 ALA A N 1
ATOM 1593 C CA . ALA A 1 194 ? 3.046 7.538 24.680 1.00 54.22 194 ALA A CA 1
ATOM 1594 C C . ALA A 1 194 ? 2.607 7.806 23.228 1.00 54.22 194 ALA A C 1
ATOM 1596 O O . ALA A 1 194 ? 3.447 8.213 22.429 1.00 54.22 194 ALA A O 1
ATOM 1597 N N . VAL A 1 195 ? 1.331 7.629 22.862 1.00 62.41 195 VAL A N 1
ATOM 1598 C CA . VAL A 1 195 ? 0.860 8.147 21.558 1.00 62.41 195 VAL A CA 1
ATOM 1599 C C . VAL A 1 195 ? 0.326 9.569 21.681 1.00 62.41 195 VAL A C 1
ATOM 1601 O O . VAL A 1 195 ? 0.715 10.405 20.880 1.00 62.41 195 VAL A O 1
ATOM 1604 N N . VAL A 1 196 ? -0.500 9.867 22.685 1.00 66.88 196 VAL A N 1
ATOM 1605 C CA . VAL A 1 196 ? -1.083 11.205 22.882 1.00 66.88 196 VAL A CA 1
ATOM 1606 C C . VAL A 1 196 ? -0.578 11.778 24.204 1.00 66.88 196 VAL A C 1
ATOM 1608 O O . VAL A 1 196 ? -0.476 11.053 25.192 1.00 66.88 196 VAL A O 1
ATOM 1611 N N . SER A 1 197 ? -0.201 13.056 24.206 1.00 64.75 197 SER A N 1
ATOM 1612 C CA . SER A 1 197 ? 0.498 13.711 25.320 1.00 64.75 197 SER A CA 1
ATOM 1613 C C . SER A 1 197 ? -0.365 13.951 26.563 1.00 64.75 197 SER A C 1
ATOM 1615 O O . SER A 1 197 ? 0.194 14.132 27.640 1.00 64.75 197 SER A O 1
ATOM 1617 N N . GLU A 1 198 ? -1.695 13.920 26.440 1.00 75.12 198 GLU A N 1
ATOM 1618 C CA . GLU A 1 198 ? -2.630 14.201 27.535 1.00 75.12 198 GLU A CA 1
ATOM 1619 C C . GLU A 1 198 ? -3.834 13.249 27.459 1.00 75.12 198 GLU A C 1
ATOM 1621 O O . GLU A 1 198 ? -4.763 13.448 26.678 1.00 75.12 198 GLU A O 1
ATOM 1626 N N . THR A 1 199 ? -3.800 12.172 28.247 1.00 83.81 199 THR A N 1
ATOM 1627 C CA . THR A 1 199 ? -4.926 11.239 28.411 1.00 83.81 199 THR A CA 1
ATOM 1628 C C . THR A 1 199 ? -5.374 11.222 29.865 1.00 83.81 199 THR A C 1
ATOM 1630 O O . THR A 1 199 ? -4.549 11.037 30.763 1.00 83.81 199 THR A O 1
ATOM 1633 N N . ASN A 1 200 ? -6.678 11.336 30.106 1.00 88.00 200 ASN A N 1
ATOM 1634 C CA . ASN A 1 200 ? -7.269 11.136 31.421 1.00 88.00 200 ASN A CA 1
ATOM 1635 C C . ASN A 1 200 ? -7.241 9.638 31.776 1.00 88.00 200 ASN A C 1
ATOM 1637 O O . ASN A 1 200 ? -7.932 8.823 31.155 1.00 88.00 200 ASN A O 1
ATOM 1641 N N . ALA A 1 201 ? -6.411 9.274 32.757 1.00 87.06 201 ALA A N 1
ATOM 1642 C CA . ALA A 1 201 ? -6.189 7.886 33.154 1.00 87.06 201 ALA A CA 1
ATOM 1643 C C . ALA A 1 201 ? -7.471 7.205 33.663 1.00 87.06 201 ALA A C 1
ATOM 1645 O O . ALA A 1 201 ? -7.760 6.087 33.239 1.00 87.06 201 ALA A O 1
ATOM 1646 N N . ASP A 1 202 ? -8.272 7.896 34.479 1.00 89.69 202 ASP A N 1
ATOM 1647 C CA . ASP A 1 202 ? -9.508 7.351 35.056 1.00 89.69 202 ASP A CA 1
ATOM 1648 C C . ASP A 1 202 ? -10.549 7.058 33.965 1.00 89.69 202 ASP A C 1
ATOM 1650 O O . ASP A 1 202 ? -11.189 6.007 33.954 1.00 89.69 202 ASP A O 1
ATOM 1654 N N . GLU A 1 203 ? -10.720 7.977 33.011 1.00 90.44 203 GLU A N 1
ATOM 1655 C CA . GLU A 1 203 ? -11.634 7.778 31.879 1.00 90.44 203 GLU A CA 1
ATOM 1656 C C . GLU A 1 203 ? -11.130 6.682 30.929 1.00 90.44 203 GLU A C 1
ATOM 1658 O O . GLU A 1 203 ? -11.924 5.905 30.393 1.00 90.44 203 GLU A O 1
ATOM 1663 N N . THR A 1 204 ? -9.809 6.565 30.770 1.00 89.94 204 THR A N 1
ATOM 1664 C CA . THR A 1 204 ? -9.194 5.477 30.001 1.00 89.94 204 THR A CA 1
ATOM 1665 C C . THR A 1 204 ? -9.485 4.129 30.653 1.00 89.94 204 THR A C 1
ATOM 1667 O O . THR A 1 204 ? -9.933 3.207 29.976 1.00 89.94 204 THR A O 1
ATOM 1670 N N . GLU A 1 205 ? -9.296 4.005 31.967 1.00 90.31 205 GLU A N 1
ATOM 1671 C CA . GLU A 1 205 ? -9.569 2.771 32.707 1.00 90.31 205 GLU A CA 1
ATOM 1672 C C . GLU A 1 205 ? -11.052 2.378 32.644 1.00 90.31 205 GLU A C 1
ATOM 1674 O O . GLU A 1 205 ? -11.371 1.202 32.439 1.00 90.31 205 GLU A O 1
ATOM 1679 N N . LYS A 1 206 ? -11.970 3.353 32.725 1.00 92.50 206 LYS A N 1
ATOM 1680 C CA . LYS A 1 206 ? -13.410 3.118 32.523 1.00 92.50 206 LYS A CA 1
ATOM 1681 C C . LYS A 1 206 ? -13.712 2.574 31.130 1.00 92.50 206 LYS A C 1
ATOM 1683 O O . LYS A 1 206 ? -14.472 1.611 31.016 1.00 92.50 206 LYS A O 1
ATOM 1688 N N . LEU A 1 207 ? -13.124 3.154 30.079 1.00 92.19 207 LEU A N 1
ATOM 1689 C CA . LEU A 1 207 ? -13.305 2.657 28.713 1.00 92.19 207 LEU A CA 1
ATOM 1690 C C . LEU A 1 207 ? -12.746 1.239 28.567 1.00 92.19 207 LEU A C 1
ATOM 1692 O O . LEU A 1 207 ? -13.434 0.368 28.045 1.00 92.19 207 LEU A O 1
ATOM 1696 N N . ILE A 1 208 ? -11.529 0.987 29.046 1.00 92.38 208 ILE A N 1
ATOM 1697 C CA . ILE A 1 208 ? -10.904 -0.340 28.978 1.00 92.38 208 ILE A CA 1
ATOM 1698 C C . ILE A 1 208 ? -11.757 -1.377 29.716 1.00 92.38 208 ILE A C 1
ATOM 1700 O O . ILE A 1 208 ? -12.029 -2.444 29.169 1.00 92.38 208 ILE A O 1
ATOM 1704 N N . SER A 1 209 ? -12.265 -1.041 30.902 1.00 93.19 209 SER A N 1
ATOM 1705 C CA . SER A 1 209 ? -13.168 -1.904 31.672 1.00 93.19 209 SER A CA 1
ATOM 1706 C C . SER A 1 209 ? -14.480 -2.181 30.932 1.00 93.19 209 SER A C 1
ATOM 1708 O O . SER A 1 209 ? -14.950 -3.318 30.911 1.00 93.19 209 SER A O 1
ATOM 1710 N N . LEU A 1 210 ? -15.056 -1.167 30.276 1.00 93.81 210 LEU A N 1
ATOM 1711 C CA . LEU A 1 210 ? -16.244 -1.322 29.436 1.00 93.81 210 LEU A CA 1
ATOM 1712 C C . LEU A 1 210 ? -15.980 -2.270 28.257 1.00 93.81 210 LEU A C 1
ATOM 1714 O O . LEU A 1 210 ? -16.792 -3.155 27.990 1.00 93.81 210 LEU A O 1
ATOM 1718 N N . LEU A 1 211 ? -14.854 -2.099 27.561 1.00 93.44 211 LEU A N 1
ATOM 1719 C CA . LEU A 1 211 ? -14.484 -2.919 26.406 1.00 93.44 211 LEU A CA 1
ATOM 1720 C C . LEU A 1 211 ? -14.201 -4.371 26.808 1.00 93.44 211 LEU A C 1
ATOM 1722 O O . LEU A 1 211 ? -14.689 -5.280 26.139 1.00 93.44 211 LEU A O 1
ATOM 1726 N N . LEU A 1 212 ? -13.503 -4.596 27.927 1.00 93.31 212 LEU A N 1
ATOM 1727 C CA . LEU A 1 212 ? -13.298 -5.933 28.497 1.00 93.31 212 LEU A CA 1
ATOM 1728 C C . LEU A 1 212 ? -14.629 -6.585 28.886 1.00 93.31 212 LEU A C 1
ATOM 1730 O O . LEU A 1 212 ? -14.869 -7.741 28.548 1.00 93.31 212 LEU A O 1
ATOM 1734 N N . GLY A 1 213 ? -15.535 -5.833 29.517 1.00 93.12 213 GLY A N 1
ATOM 1735 C CA . GLY A 1 213 ? -16.874 -6.324 29.840 1.00 93.12 213 GLY A CA 1
ATOM 1736 C C . GLY A 1 213 ? -17.667 -6.732 28.595 1.00 93.12 213 GLY A C 1
ATOM 1737 O O . GLY A 1 213 ? -18.322 -7.774 28.592 1.00 93.12 213 GLY A O 1
ATOM 1738 N N . LYS A 1 214 ? -17.569 -5.955 27.509 1.00 90.81 214 LYS A N 1
ATOM 1739 C CA . LYS A 1 214 ? -18.192 -6.286 26.218 1.00 90.81 214 LYS A CA 1
ATOM 1740 C C . LYS A 1 214 ? -17.551 -7.497 25.546 1.00 90.81 214 LYS A C 1
ATOM 1742 O O . LYS A 1 214 ? -18.260 -8.295 24.932 1.00 90.81 214 LYS A O 1
ATOM 1747 N N . GLN A 1 215 ? -16.239 -7.657 25.675 1.00 89.75 215 GLN A N 1
ATOM 1748 C CA . GLN A 1 215 ? -15.531 -8.830 25.182 1.00 89.75 215 GLN A CA 1
ATOM 1749 C C . GLN A 1 215 ? -15.990 -10.102 25.906 1.00 89.75 215 GLN A C 1
ATOM 1751 O O . GLN A 1 215 ? -16.386 -11.064 25.247 1.00 89.75 215 GLN A O 1
ATOM 1756 N N . ASP A 1 216 ? -16.048 -10.070 27.238 1.00 89.25 216 ASP A N 1
ATOM 1757 C CA . ASP A 1 216 ? -16.565 -11.169 28.059 1.00 89.25 216 ASP A CA 1
ATOM 1758 C C . ASP A 1 216 ? -18.028 -11.501 27.727 1.00 89.25 216 ASP A C 1
ATOM 1760 O O . ASP A 1 216 ? -18.416 -12.671 27.692 1.00 89.25 216 ASP A O 1
ATOM 1764 N N . GLU A 1 217 ? -18.856 -10.476 27.492 1.00 87.00 217 GLU A N 1
ATOM 1765 C CA . GLU A 1 217 ? -20.253 -10.631 27.083 1.00 87.00 217 GLU A CA 1
ATOM 1766 C C . GLU A 1 217 ? -20.348 -11.381 25.746 1.00 87.00 217 GLU A C 1
ATOM 1768 O O . GLU A 1 217 ? -21.091 -12.360 25.654 1.00 87.00 217 GLU A O 1
ATOM 1773 N N . SER A 1 218 ? -19.563 -10.977 24.743 1.00 84.75 218 SER A N 1
ATOM 1774 C CA . SER A 1 218 ? -19.530 -11.607 23.415 1.00 84.75 218 SER A CA 1
ATOM 1775 C C . SER A 1 218 ? -19.076 -13.071 23.473 1.00 84.75 218 SER A C 1
ATOM 1777 O O . SER A 1 218 ? -19.706 -13.951 22.878 1.00 84.75 218 SER A O 1
ATOM 1779 N N . GLU A 1 219 ? -18.026 -13.360 24.248 1.00 83.50 219 GLU A N 1
ATOM 1780 C CA . GLU A 1 219 ? -17.486 -14.717 24.397 1.00 83.50 219 GLU A CA 1
ATOM 1781 C C . GLU A 1 219 ? -18.459 -15.669 25.121 1.00 83.50 219 GLU A C 1
ATOM 1783 O O . GLU A 1 219 ? -18.522 -16.864 24.807 1.00 83.50 219 GLU A O 1
ATOM 1788 N N . LYS A 1 220 ? -19.242 -15.151 26.079 1.00 83.94 220 LYS A N 1
ATOM 1789 C CA . LYS A 1 220 ? -20.262 -15.923 26.810 1.00 83.94 220 LYS A CA 1
ATOM 1790 C C . LYS A 1 220 ? -21.516 -16.152 25.965 1.00 83.94 220 LYS A C 1
ATOM 1792 O O . LYS A 1 220 ? -21.932 -17.297 25.806 1.00 83.94 220 LYS A O 1
ATOM 1797 N N . HIS A 1 221 ? -22.077 -15.099 25.366 1.00 74.25 221 HIS A N 1
ATOM 1798 C CA . HIS A 1 221 ? -23.322 -15.188 24.589 1.00 74.25 221 HIS A CA 1
ATOM 1799 C C . HIS A 1 221 ? -23.164 -15.977 23.284 1.00 74.25 221 HIS A C 1
ATOM 1801 O O . HIS A 1 221 ? -24.126 -16.578 22.807 1.00 74.25 221 HIS A O 1
ATOM 1807 N N . GLY A 1 222 ? -21.955 -16.040 22.721 1.00 64.62 222 GLY A N 1
ATOM 1808 C CA . GLY A 1 222 ? -21.676 -16.865 21.548 1.00 64.62 222 GLY A CA 1
ATOM 1809 C C . GLY A 1 222 ? -21.776 -18.379 21.781 1.00 64.62 222 GLY A C 1
ATOM 1810 O O . GLY A 1 222 ? -21.807 -19.131 20.808 1.00 64.62 222 GLY A O 1
ATOM 1811 N N . ARG A 1 223 ? -21.816 -18.845 23.040 1.00 58.84 223 ARG A N 1
ATOM 1812 C CA . ARG A 1 223 ? -21.963 -20.274 23.379 1.00 58.84 223 AR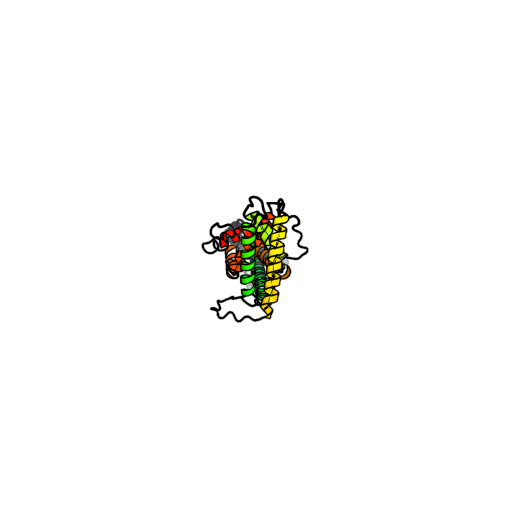G A CA 1
ATOM 1813 C C . ARG A 1 223 ? -23.415 -20.736 23.432 1.00 58.84 223 ARG A C 1
ATOM 1815 O O . ARG A 1 223 ? -23.678 -21.891 23.110 1.00 58.84 223 ARG A O 1
ATOM 1822 N N . ASP A 1 224 ? -24.335 -19.841 23.779 1.00 59.28 224 ASP A N 1
ATOM 1823 C CA . ASP A 1 224 ? -25.726 -20.204 24.069 1.00 59.28 224 ASP A CA 1
ATOM 1824 C C . ASP A 1 224 ? -26.639 -20.162 22.838 1.00 59.28 224 ASP A C 1
ATOM 1826 O O . ASP A 1 224 ? -27.827 -20.463 22.936 1.00 59.28 224 ASP A O 1
ATOM 1830 N N . GLY A 1 225 ? -26.089 -19.838 21.659 1.00 52.12 225 GLY A N 1
ATOM 1831 C CA . GLY A 1 225 ? -26.743 -20.067 20.371 1.00 52.12 225 GLY A CA 1
ATOM 1832 C C . GLY A 1 225 ? -28.144 -19.472 20.269 1.00 52.12 225 GLY A C 1
ATOM 1833 O O . GLY A 1 225 ? -28.991 -20.063 19.600 1.00 52.12 225 GLY A O 1
ATOM 1834 N N . ALA A 1 226 ? -28.405 -18.341 20.938 1.00 49.44 226 ALA A N 1
ATOM 1835 C CA . ALA A 1 226 ? -29.703 -17.691 20.890 1.00 49.44 226 ALA A CA 1
ATOM 1836 C C . ALA A 1 226 ? -30.013 -17.346 19.430 1.00 49.44 226 ALA A C 1
ATOM 1838 O O . ALA A 1 226 ? -29.435 -16.435 18.835 1.00 49.44 226 ALA A O 1
ATOM 1839 N N . THR A 1 227 ? -30.901 -18.146 18.844 1.00 50.38 227 THR A N 1
ATOM 1840 C CA . THR A 1 227 ? -31.479 -17.956 17.523 1.00 50.38 227 THR A CA 1
ATOM 1841 C C . THR A 1 227 ? -32.335 -16.703 17.589 1.00 50.38 227 THR A C 1
ATOM 1843 O O . THR A 1 227 ? -33.538 -16.782 17.832 1.00 50.38 227 THR A O 1
ATOM 1846 N N . ASP A 1 228 ? -31.702 -15.541 17.446 1.00 50.72 228 ASP A N 1
ATOM 1847 C CA . ASP A 1 228 ? -32.406 -14.278 17.285 1.00 50.72 228 ASP A CA 1
ATOM 1848 C C . ASP A 1 228 ? -33.258 -14.417 16.016 1.00 50.72 228 ASP A C 1
ATOM 1850 O O . ASP A 1 228 ? -32.746 -14.463 14.897 1.00 50.72 228 ASP A O 1
ATOM 1854 N N . SER A 1 229 ? -34.570 -14.585 16.195 1.00 50.50 229 SER A N 1
ATOM 1855 C CA . SER A 1 229 ? -35.575 -14.796 15.143 1.00 50.50 229 SER A CA 1
ATOM 1856 C C . SER A 1 229 ? -35.792 -13.560 14.256 1.00 50.50 229 SER A C 1
ATOM 1858 O O . SER A 1 229 ? -36.796 -13.457 13.551 1.00 50.50 229 SER A O 1
ATOM 1860 N N . GLY A 1 230 ? -34.883 -12.588 14.323 1.00 59.25 230 GLY A N 1
ATOM 1861 C CA . GLY A 1 230 ? -34.904 -11.373 13.533 1.00 59.25 230 GLY A CA 1
ATOM 1862 C C . GLY A 1 230 ? -34.480 -11.591 12.082 1.00 59.25 230 GLY A C 1
ATOM 1863 O O . GLY A 1 230 ? -33.917 -12.613 11.689 1.00 59.25 230 GLY A O 1
ATOM 1864 N N . VAL A 1 231 ? -34.738 -10.570 11.266 1.00 53.06 231 VAL A N 1
ATOM 1865 C CA . VAL A 1 231 ? -34.266 -10.510 9.880 1.00 53.06 231 VAL A CA 1
ATOM 1866 C C . VAL A 1 231 ? -32.738 -10.577 9.878 1.00 53.06 231 VAL A C 1
ATOM 1868 O O . VAL A 1 231 ? -32.067 -9.709 10.441 1.00 53.06 231 VAL A O 1
ATOM 1871 N N . LYS A 1 232 ? -32.198 -11.625 9.251 1.00 54.69 232 LYS A N 1
ATOM 1872 C CA . LYS A 1 232 ? -30.760 -11.850 9.110 1.00 54.69 232 LYS A CA 1
ATOM 1873 C C . LYS A 1 232 ? -30.230 -10.982 7.974 1.00 54.69 232 LYS A C 1
ATOM 1875 O O . LYS A 1 232 ? -30.464 -11.276 6.803 1.00 54.69 232 LYS A O 1
ATOM 1880 N N . TYR A 1 233 ? -29.533 -9.908 8.320 1.00 57.00 233 TYR A N 1
ATOM 1881 C CA . TYR A 1 233 ? -28.858 -9.071 7.331 1.00 57.00 233 TYR A CA 1
ATOM 1882 C C . TYR A 1 233 ? -27.588 -9.758 6.802 1.00 57.00 233 TYR A C 1
ATOM 1884 O O . TYR A 1 233 ? -27.025 -10.665 7.426 1.00 57.00 233 TYR A O 1
ATOM 1892 N N . ILE A 1 234 ? -27.119 -9.323 5.629 1.00 59.03 234 ILE A N 1
ATOM 1893 C CA . ILE A 1 234 ? -25.774 -9.665 5.151 1.00 59.03 234 ILE A CA 1
ATOM 1894 C C . ILE A 1 234 ? -24.780 -9.122 6.188 1.00 59.03 234 ILE A C 1
ATOM 1896 O O . ILE A 1 234 ? -24.887 -7.964 6.575 1.00 59.03 234 ILE A O 1
ATOM 1900 N N . MET A 1 235 ? -23.841 -9.958 6.643 1.00 64.62 235 MET A N 1
ATOM 1901 C CA . MET A 1 235 ? -22.908 -9.645 7.742 1.00 64.62 235 MET A CA 1
ATOM 1902 C C . MET A 1 235 ? -23.553 -9.453 9.120 1.00 64.62 235 MET A C 1
ATOM 1904 O O . MET A 1 235 ? -23.047 -8.711 9.954 1.00 64.62 235 MET A O 1
ATOM 1908 N N . ASP A 1 236 ? -24.645 -10.162 9.401 1.00 71.56 236 ASP A N 1
ATOM 1909 C CA . ASP A 1 236 ? -25.149 -10.248 10.767 1.00 71.56 236 ASP A CA 1
ATOM 1910 C C . ASP A 1 236 ? -24.242 -11.137 11.638 1.00 71.56 236 ASP A C 1
ATOM 1912 O O . ASP A 1 236 ? -24.138 -12.360 11.449 1.00 71.56 236 ASP A O 1
ATOM 1916 N N . TYR A 1 237 ? -23.549 -10.487 12.571 1.00 74.25 237 TYR A N 1
ATOM 1917 C CA . TYR A 1 237 ? -22.620 -11.103 13.515 1.00 74.25 237 TYR A CA 1
ATOM 1918 C C . TYR A 1 237 ? -23.269 -11.420 14.870 1.00 74.25 237 TYR A C 1
ATOM 1920 O O . TYR A 1 237 ? -22.591 -11.932 15.761 1.00 74.25 237 TYR A O 1
ATOM 1928 N N . ARG A 1 238 ? -24.572 -11.146 15.036 1.00 70.19 238 ARG A N 1
ATOM 1929 C CA . ARG A 1 238 ? -25.305 -11.440 16.274 1.00 70.19 238 ARG A CA 1
ATOM 1930 C C . ARG A 1 238 ? -25.222 -12.924 16.635 1.00 70.19 238 ARG A C 1
ATOM 1932 O O . ARG A 1 238 ? -25.288 -13.796 15.768 1.00 70.19 238 ARG A O 1
ATOM 1939 N N . GLY A 1 239 ? -25.054 -13.197 17.929 1.00 69.12 239 GLY A N 1
ATOM 1940 C CA . GLY A 1 239 ? -24.999 -14.555 18.482 1.00 69.12 239 GLY A CA 1
ATOM 1941 C C . GLY A 1 239 ? -23.761 -15.365 18.088 1.00 69.12 239 GLY A C 1
ATOM 1942 O O . GLY A 1 239 ? -23.692 -16.556 18.387 1.00 69.12 239 GLY A O 1
ATOM 1943 N N . ARG A 1 240 ? -22.775 -14.762 17.412 1.00 76.44 240 ARG A N 1
ATOM 1944 C CA . ARG A 1 240 ? -21.515 -15.437 17.102 1.00 76.44 240 ARG A CA 1
ATOM 1945 C C . ARG A 1 240 ? -20.519 -15.238 18.236 1.00 76.44 240 ARG A C 1
ATOM 1947 O O . ARG A 1 240 ? -20.383 -14.139 18.758 1.00 76.44 240 ARG A O 1
ATOM 1954 N N . ASN A 1 241 ? -19.776 -16.294 18.555 1.00 82.81 241 ASN A N 1
ATOM 1955 C CA . ASN A 1 241 ? -18.663 -16.245 19.499 1.00 82.81 241 ASN A CA 1
ATOM 1956 C C . ASN A 1 241 ? -17.460 -15.521 18.877 1.00 82.81 241 ASN A C 1
ATOM 1958 O O . ASN A 1 241 ? -16.509 -16.153 18.420 1.00 82.81 241 ASN A O 1
ATOM 1962 N N . ILE A 1 242 ? -17.544 -14.197 18.771 1.00 84.75 242 ILE A N 1
ATOM 1963 C CA . ILE A 1 242 ? -16.481 -13.371 18.207 1.00 84.75 242 ILE A CA 1
ATOM 1964 C C . ILE A 1 242 ? -15.731 -12.718 19.353 1.00 84.75 242 ILE A C 1
ATOM 1966 O O . ILE A 1 242 ? -16.320 -12.064 20.216 1.00 84.75 242 ILE A O 1
ATOM 1970 N N . LYS A 1 243 ? -14.410 -12.863 19.327 1.00 86.88 243 LYS A N 1
ATOM 1971 C CA . LYS A 1 243 ? -13.531 -12.146 20.235 1.00 86.88 243 LYS A CA 1
ATOM 1972 C C . LYS A 1 243 ? -13.386 -10.707 19.750 1.00 86.88 243 LYS A C 1
ATOM 1974 O O . LYS A 1 243 ? -12.606 -10.430 18.844 1.00 86.88 243 LYS A O 1
ATOM 1979 N N . ILE A 1 244 ? -14.209 -9.821 20.295 1.00 90.31 244 ILE A N 1
ATOM 1980 C CA . ILE A 1 244 ? -14.182 -8.398 19.954 1.00 90.31 244 ILE A CA 1
ATOM 1981 C C . ILE A 1 244 ? -13.024 -7.707 20.681 1.00 90.31 244 ILE A C 1
ATOM 1983 O O . ILE A 1 244 ? -12.651 -8.118 21.776 1.00 90.31 244 ILE A O 1
ATOM 1987 N N . PHE A 1 245 ? -12.460 -6.668 20.075 1.00 92.75 245 PHE A N 1
ATOM 1988 C CA . PHE A 1 245 ? -11.372 -5.852 20.615 1.00 92.75 245 PHE A CA 1
ATOM 1989 C C . PHE A 1 245 ? -10.086 -6.637 20.930 1.00 92.75 245 PHE A C 1
ATOM 1991 O O . PHE A 1 245 ? -9.285 -6.214 21.761 1.00 92.75 245 PHE A O 1
ATOM 1998 N N . ASP A 1 246 ? -9.854 -7.760 20.238 1.00 92.44 246 ASP A N 1
ATOM 1999 C CA . ASP A 1 246 ? -8.706 -8.654 20.466 1.00 92.44 246 ASP A CA 1
ATOM 2000 C C . ASP A 1 246 ? -7.371 -8.126 19.921 1.00 92.44 246 ASP A C 1
ATOM 2002 O O . ASP A 1 246 ? -6.312 -8.665 20.247 1.00 92.44 246 ASP A O 1
ATOM 2006 N N . GLY A 1 247 ? -7.432 -7.066 19.117 1.00 94.69 247 GLY A N 1
ATOM 2007 C CA . GLY A 1 247 ? -6.287 -6.467 18.457 1.00 94.69 247 GLY A CA 1
ATOM 2008 C C . GLY A 1 247 ? -5.996 -7.108 17.107 1.00 94.69 247 GLY A C 1
ATOM 2009 O O . GLY A 1 247 ? -5.897 -8.325 16.951 1.00 94.69 247 GLY A O 1
ATOM 2010 N N . HIS A 1 248 ? -5.787 -6.262 16.101 1.00 96.50 248 HIS A N 1
ATOM 2011 C CA . HIS A 1 248 ? -5.593 -6.708 14.718 1.00 96.50 248 HIS A CA 1
ATOM 2012 C C . HIS A 1 248 ? -4.148 -6.658 14.234 1.00 96.50 248 HIS A C 1
ATOM 2014 O O . HIS A 1 248 ? -3.887 -6.889 13.053 1.00 96.50 248 HIS A O 1
ATOM 2020 N N . ARG A 1 249 ? -3.180 -6.403 15.122 1.00 95.25 249 ARG A N 1
ATOM 2021 C CA . ARG A 1 249 ? -1.753 -6.302 14.781 1.00 95.25 249 ARG A CA 1
ATOM 2022 C C . ARG A 1 249 ? -1.233 -7.467 13.924 1.00 95.25 249 ARG A C 1
ATOM 2024 O O . ARG A 1 249 ? -0.642 -7.161 12.884 1.00 95.25 249 ARG A O 1
ATOM 2031 N N . PRO A 1 250 ? -1.450 -8.757 14.258 1.00 94.56 250 PRO A N 1
ATOM 2032 C CA . PRO A 1 250 ? -0.926 -9.867 13.453 1.00 94.56 250 PRO A CA 1
ATOM 2033 C C . PRO A 1 250 ? -1.543 -9.945 12.050 1.00 94.56 250 PRO A C 1
ATOM 2035 O O . PRO A 1 250 ? -0.908 -10.435 11.122 1.00 94.56 250 PRO A O 1
ATOM 2038 N N . ARG A 1 251 ? -2.774 -9.445 11.894 1.00 94.25 251 ARG A N 1
ATOM 2039 C CA . ARG A 1 251 ? -3.551 -9.500 10.649 1.00 94.25 251 ARG A CA 1
ATOM 2040 C C . ARG A 1 251 ? -3.213 -8.317 9.741 1.00 94.25 251 ARG A C 1
ATOM 2042 O O . ARG A 1 251 ? -2.920 -8.486 8.562 1.00 94.25 251 ARG A O 1
ATOM 2049 N N . LEU A 1 252 ? -3.199 -7.112 10.306 1.00 96.44 252 LEU A N 1
ATOM 2050 C CA . LEU A 1 252 ? -3.139 -5.871 9.539 1.00 96.44 252 LEU A CA 1
ATOM 2051 C C . LEU A 1 252 ? -1.728 -5.304 9.356 1.00 96.44 252 LEU A C 1
ATOM 2053 O O . LEU A 1 252 ? -1.504 -4.552 8.412 1.00 96.44 252 LEU A O 1
ATOM 2057 N N . THR A 1 253 ? -0.747 -5.665 10.193 1.00 94.81 253 THR A N 1
ATOM 2058 C CA . THR A 1 253 ? 0.623 -5.128 10.043 1.00 94.81 253 THR A CA 1
ATOM 2059 C C . THR A 1 253 ? 1.233 -5.530 8.703 1.00 94.81 253 THR A C 1
ATOM 2061 O O . THR A 1 253 ? 1.753 -4.684 7.976 1.00 94.81 253 THR A O 1
ATOM 2064 N N . HIS A 1 254 ? 1.137 -6.814 8.347 1.00 94.00 254 HIS A N 1
ATOM 2065 C CA . HIS A 1 254 ? 1.635 -7.309 7.064 1.00 94.00 254 HIS A CA 1
ATOM 2066 C C . HIS A 1 254 ? 0.879 -6.681 5.895 1.00 94.00 254 HIS A C 1
ATOM 2068 O O . HIS A 1 254 ? 1.512 -6.221 4.948 1.00 94.00 254 HIS A O 1
ATOM 2074 N N . TYR A 1 255 ? -0.446 -6.584 6.007 1.00 96.56 255 TYR A N 1
ATOM 2075 C CA . TYR A 1 255 ? -1.297 -5.919 5.027 1.00 96.56 255 TYR A CA 1
ATOM 2076 C C . TYR A 1 255 ? -0.853 -4.471 4.761 1.00 96.56 255 TYR A C 1
ATOM 2078 O O . TYR A 1 255 ? -0.540 -4.128 3.623 1.00 96.56 255 TYR A O 1
ATOM 2086 N N . PHE A 1 256 ? -0.727 -3.630 5.794 1.00 94.69 256 PHE A N 1
ATOM 2087 C CA . PHE A 1 256 ? -0.346 -2.223 5.619 1.00 94.69 256 PHE A CA 1
ATOM 2088 C C . PHE A 1 256 ? 1.086 -2.037 5.114 1.00 94.69 256 PHE A C 1
ATOM 2090 O O . PHE A 1 256 ? 1.343 -1.142 4.304 1.00 94.69 256 PHE A O 1
ATOM 2097 N N . ASN A 1 257 ? 2.020 -2.882 5.557 1.00 92.94 257 ASN A N 1
ATOM 2098 C CA . ASN A 1 257 ? 3.388 -2.867 5.041 1.00 92.94 257 ASN A CA 1
ATOM 2099 C C . ASN A 1 257 ? 3.408 -3.193 3.544 1.00 92.94 257 ASN A C 1
ATOM 2101 O O . ASN A 1 257 ? 4.141 -2.563 2.785 1.00 92.94 257 ASN A O 1
ATOM 2105 N N . TYR A 1 258 ? 2.572 -4.138 3.115 1.00 95.19 258 TYR A N 1
ATOM 2106 C CA . TYR A 1 258 ? 2.494 -4.543 1.721 1.00 95.19 258 TYR A CA 1
ATOM 2107 C C . TYR A 1 258 ? 1.822 -3.493 0.836 1.00 95.19 258 TYR A C 1
ATOM 2109 O O . TYR A 1 258 ? 2.322 -3.179 -0.242 1.00 95.19 258 TYR A O 1
ATOM 2117 N N . VAL A 1 259 ? 0.741 -2.880 1.327 1.00 93.12 259 VAL A N 1
ATOM 2118 C CA . VAL A 1 259 ? 0.149 -1.693 0.699 1.00 93.12 259 VAL A CA 1
ATOM 2119 C C . VAL A 1 259 ? 1.231 -0.624 0.530 1.00 93.12 259 VAL A C 1
ATOM 2121 O O . VAL A 1 259 ? 1.465 -0.169 -0.581 1.00 93.12 259 VAL A O 1
ATOM 2124 N N . SER A 1 260 ? 1.981 -0.296 1.584 1.00 90.25 260 SER A N 1
ATOM 2125 C CA . SER A 1 260 ? 3.068 0.695 1.510 1.00 90.25 260 SER A CA 1
ATOM 2126 C C . SER A 1 260 ? 4.142 0.328 0.476 1.00 90.25 260 SER A C 1
ATOM 2128 O O . SER A 1 260 ? 4.630 1.204 -0.232 1.00 90.25 260 SER A O 1
ATOM 2130 N N . LEU A 1 261 ? 4.483 -0.959 0.342 1.00 92.19 261 LEU A N 1
ATOM 2131 C CA . LEU A 1 261 ? 5.437 -1.447 -0.656 1.00 92.19 261 LEU A CA 1
ATOM 2132 C C . LEU A 1 261 ? 4.934 -1.249 -2.093 1.00 92.19 261 LEU A C 1
ATOM 2134 O O . LEU A 1 261 ? 5.678 -0.720 -2.915 1.00 92.19 261 LEU A O 1
ATOM 2138 N N . ILE A 1 262 ? 3.682 -1.624 -2.390 1.00 92.56 262 ILE A N 1
ATOM 2139 C CA . ILE A 1 262 ? 3.062 -1.397 -3.711 1.00 92.56 262 ILE A CA 1
ATOM 2140 C C . ILE A 1 262 ? 3.092 0.085 -4.050 1.00 92.56 262 ILE A C 1
ATOM 2142 O O . ILE A 1 262 ? 3.441 0.478 -5.159 1.00 92.56 262 ILE A O 1
ATOM 2146 N N . LEU A 1 263 ? 2.734 0.914 -3.079 1.00 88.38 263 LEU A N 1
ATOM 2147 C CA . LEU A 1 263 ? 2.694 2.351 -3.249 1.00 88.38 263 LEU A CA 1
ATOM 2148 C C . LEU A 1 263 ? 4.086 2.918 -3.534 1.00 88.38 263 LEU A C 1
ATOM 2150 O O . LEU A 1 263 ? 4.251 3.654 -4.505 1.00 88.38 263 LEU A O 1
ATOM 2154 N N . ASN A 1 264 ? 5.102 2.526 -2.770 1.00 87.19 264 ASN A N 1
ATOM 2155 C CA . ASN A 1 264 ? 6.479 2.937 -3.036 1.00 87.19 264 ASN A CA 1
ATOM 2156 C C . ASN A 1 264 ? 6.946 2.484 -4.428 1.00 87.19 264 ASN A C 1
ATOM 2158 O O . ASN A 1 264 ? 7.489 3.299 -5.171 1.00 87.19 264 ASN A O 1
ATOM 2162 N N . HIS A 1 265 ? 6.631 1.246 -4.826 1.00 90.00 265 HIS A N 1
ATOM 2163 C CA . HIS A 1 265 ? 6.935 0.730 -6.165 1.00 90.00 265 HIS A CA 1
ATOM 2164 C C . HIS A 1 265 ? 6.277 1.572 -7.256 1.00 90.00 265 HIS A C 1
ATOM 2166 O O . HIS A 1 265 ? 6.947 2.015 -8.184 1.00 90.00 265 HIS A O 1
ATOM 2172 N N . ILE A 1 266 ? 4.983 1.885 -7.112 1.00 87.94 266 ILE A N 1
ATOM 2173 C CA . ILE A 1 266 ? 4.304 2.809 -8.022 1.00 87.94 266 ILE A CA 1
ATOM 2174 C C . ILE A 1 266 ? 5.047 4.145 -8.023 1.00 87.94 266 ILE A C 1
ATOM 2176 O O . ILE A 1 266 ? 5.278 4.660 -9.105 1.00 87.94 266 ILE A O 1
ATOM 2180 N N . SER A 1 267 ? 5.441 4.686 -6.862 1.00 83.31 267 SER A N 1
ATOM 2181 C CA . SER A 1 267 ? 6.042 6.022 -6.683 1.00 83.31 267 SER A CA 1
ATOM 2182 C C . SER A 1 267 ? 7.388 6.241 -7.371 1.00 83.31 267 SER A C 1
ATOM 2184 O O . SER A 1 267 ? 7.708 7.381 -7.718 1.00 83.31 267 SER A O 1
ATOM 2186 N N . ASP A 1 268 ? 8.121 5.168 -7.649 1.00 81.81 268 ASP A N 1
ATOM 2187 C CA . ASP A 1 268 ? 9.445 5.253 -8.255 1.00 81.81 268 ASP A CA 1
ATOM 2188 C C . ASP A 1 268 ? 9.394 5.463 -9.786 1.00 81.81 268 ASP A C 1
ATOM 2190 O O . ASP A 1 268 ? 10.376 5.927 -10.372 1.00 81.81 268 ASP A O 1
ATOM 2194 N N . ASN A 1 269 ? 8.250 5.220 -10.454 1.00 78.00 269 ASN A N 1
ATOM 2195 C CA . ASN A 1 269 ? 8.139 5.281 -11.922 1.00 78.00 269 ASN A CA 1
ATOM 2196 C C . ASN A 1 269 ? 7.210 6.384 -12.483 1.00 78.00 269 ASN A C 1
ATOM 2198 O O . ASN A 1 269 ? 5.992 6.230 -12.556 1.00 78.00 269 ASN A O 1
ATOM 2202 N N . LYS A 1 270 ? 7.813 7.476 -12.981 1.00 70.25 270 LYS A N 1
ATOM 2203 C CA . LYS A 1 270 ? 7.138 8.725 -13.400 1.00 70.25 270 LYS A CA 1
ATOM 2204 C C . LYS A 1 270 ? 6.132 8.617 -14.547 1.00 70.25 270 LYS A C 1
ATOM 2206 O O . LYS A 1 270 ? 5.211 9.434 -14.584 1.00 70.25 270 LYS A O 1
ATOM 2211 N N . GLU A 1 271 ? 6.302 7.682 -15.477 1.00 68.56 271 GLU A N 1
ATOM 2212 C CA . GLU A 1 271 ? 5.558 7.699 -16.747 1.00 68.56 271 GLU A CA 1
ATOM 2213 C C . GLU A 1 271 ? 4.236 6.906 -16.695 1.00 68.56 271 GLU A C 1
ATOM 2215 O O . GLU A 1 271 ? 3.285 7.284 -17.379 1.00 68.56 271 GLU A O 1
ATOM 2220 N N . SER A 1 272 ? 4.104 5.904 -15.813 1.00 67.19 272 SER A N 1
ATOM 2221 C CA . SER A 1 272 ? 2.923 5.017 -15.735 1.00 67.19 272 SER A CA 1
ATOM 2222 C C . SER A 1 272 ? 2.066 5.164 -14.464 1.00 67.19 272 SER A C 1
ATOM 2224 O O . SER A 1 272 ? 0.995 4.553 -14.370 1.00 67.19 272 SER A O 1
ATOM 2226 N N . HIS A 1 273 ? 2.464 6.032 -13.521 1.00 67.12 273 HIS A N 1
ATOM 2227 C CA . HIS A 1 273 ? 1.849 6.196 -12.192 1.00 67.12 273 HIS A CA 1
ATOM 2228 C C . HIS A 1 273 ? 0.316 6.183 -12.157 1.00 67.12 273 HIS A C 1
ATOM 2230 O O . HIS A 1 273 ? -0.279 5.503 -11.325 1.00 67.12 273 HIS A O 1
ATOM 2236 N N . LEU A 1 274 ? -0.340 6.981 -13.007 1.00 67.44 274 LEU A N 1
ATOM 2237 C CA . LEU A 1 274 ? -1.781 7.218 -12.886 1.00 67.44 274 LEU A CA 1
ATOM 2238 C C . LEU A 1 274 ? -2.601 5.971 -13.249 1.00 67.44 274 LEU A C 1
ATOM 2240 O O . LEU A 1 274 ? -3.672 5.760 -12.686 1.00 67.44 274 LEU A O 1
ATOM 2244 N N . SER A 1 275 ? -2.109 5.156 -14.185 1.00 83.75 275 SER A N 1
ATOM 2245 C CA . SER A 1 275 ? -2.803 3.946 -14.642 1.00 83.75 275 SER A CA 1
ATOM 2246 C C . SER A 1 275 ? -2.738 2.834 -13.591 1.00 83.75 275 SER A C 1
ATOM 2248 O O . SER A 1 275 ? -3.774 2.318 -13.175 1.00 83.75 275 SER A O 1
ATOM 2250 N N . MET A 1 276 ? -1.541 2.559 -13.069 1.00 88.12 276 MET A N 1
ATOM 2251 C CA . MET A 1 276 ? -1.321 1.550 -12.031 1.00 88.12 276 MET A CA 1
ATOM 2252 C C . MET A 1 276 ? -1.976 1.933 -10.710 1.00 88.12 276 MET A C 1
ATOM 2254 O O . MET A 1 276 ? -2.564 1.097 -10.033 1.00 88.12 276 MET A O 1
ATOM 2258 N N . LEU A 1 277 ? -1.946 3.213 -10.342 1.00 85.81 277 LEU A N 1
ATOM 2259 C CA . LEU A 1 277 ? -2.593 3.649 -9.111 1.00 85.81 277 LEU A CA 1
ATOM 2260 C C . LEU A 1 277 ? -4.110 3.449 -9.162 1.00 85.81 277 LEU A C 1
ATOM 2262 O O . LEU A 1 277 ? -4.692 2.977 -8.191 1.00 85.81 277 LEU A O 1
ATOM 2266 N N . LYS A 1 278 ? -4.745 3.736 -10.306 1.00 85.12 278 LYS A N 1
ATOM 2267 C CA . LYS A 1 278 ? -6.173 3.454 -10.516 1.00 85.12 278 LYS A CA 1
ATOM 2268 C C . LYS A 1 278 ? -6.477 1.962 -10.437 1.00 85.12 278 LYS A C 1
ATOM 2270 O O . LYS A 1 278 ? -7.457 1.588 -9.803 1.00 85.12 278 LYS A O 1
ATOM 2275 N N . TYR A 1 279 ? -5.634 1.130 -11.046 1.00 89.44 279 TYR A N 1
ATOM 2276 C CA . TYR A 1 279 ? -5.800 -0.318 -10.994 1.00 89.44 279 TYR A CA 1
ATOM 2277 C C . TYR A 1 279 ? -5.690 -0.837 -9.555 1.00 89.44 279 TYR A C 1
ATOM 2279 O O . TYR A 1 279 ? -6.582 -1.534 -9.085 1.00 89.44 279 TYR A O 1
ATOM 2287 N N . PHE A 1 280 ? -4.671 -0.408 -8.805 1.00 91.25 280 PHE A N 1
ATOM 2288 C CA . PHE A 1 280 ? -4.528 -0.775 -7.396 1.00 91.25 280 PHE A CA 1
ATOM 2289 C C . PHE A 1 280 ? -5.734 -0.334 -6.558 1.00 91.25 280 PHE A C 1
ATOM 2291 O O . PHE A 1 280 ? -6.285 -1.136 -5.813 1.00 91.25 280 PHE A O 1
ATOM 2298 N N . VAL A 1 281 ? -6.194 0.911 -6.718 1.00 87.12 281 VAL A N 1
ATOM 2299 C CA . VAL A 1 281 ? -7.377 1.419 -6.003 1.00 87.12 281 VAL A CA 1
ATOM 2300 C C . VAL A 1 281 ? -8.633 0.608 -6.339 1.00 87.12 281 VAL A C 1
ATOM 2302 O O . VAL A 1 281 ? -9.446 0.382 -5.450 1.00 87.12 281 VAL A O 1
ATOM 2305 N N . SER A 1 282 ? -8.780 0.122 -7.576 1.00 88.25 282 SER A N 1
ATOM 2306 C CA . SER A 1 282 ? -9.928 -0.709 -7.973 1.00 88.25 282 SER A CA 1
ATOM 2307 C C . SER A 1 282 ? -9.956 -2.100 -7.328 1.00 88.25 282 SER A C 1
ATOM 2309 O O . SER A 1 282 ? -11.012 -2.729 -7.280 1.00 88.25 282 SER A O 1
ATOM 2311 N N . GLU A 1 283 ? -8.823 -2.571 -6.802 1.00 92.00 283 GLU A N 1
ATOM 2312 C CA . GLU A 1 283 ? -8.737 -3.835 -6.063 1.00 92.00 283 GLU A CA 1
ATOM 2313 C C . GLU A 1 283 ? -9.149 -3.680 -4.590 1.00 92.00 283 GLU A C 1
ATOM 2315 O O . GLU A 1 283 ? -9.551 -4.662 -3.961 1.00 92.00 283 GLU A O 1
ATOM 2320 N N . LEU A 1 284 ? -9.083 -2.459 -4.046 1.00 91.94 284 LEU A N 1
ATOM 2321 C CA . LEU A 1 284 ? -9.413 -2.172 -2.652 1.00 91.94 284 LEU A CA 1
ATOM 2322 C C . LEU A 1 284 ? -10.930 -2.134 -2.445 1.00 91.94 284 LEU A C 1
ATOM 2324 O O . LEU A 1 284 ? -11.676 -1.521 -3.209 1.00 91.94 284 LEU A O 1
ATOM 2328 N N . THR A 1 285 ? -11.402 -2.721 -1.349 1.00 91.69 285 THR A N 1
ATOM 2329 C CA . THR A 1 285 ? -12.764 -2.465 -0.872 1.00 91.69 285 THR A CA 1
ATOM 2330 C C . THR A 1 285 ? -12.871 -1.121 -0.154 1.00 91.69 285 THR A C 1
ATOM 2332 O O . THR A 1 285 ? -11.902 -0.603 0.394 1.00 91.69 285 THR A O 1
ATOM 2335 N N . GLU A 1 286 ? -14.085 -0.585 -0.069 1.00 87.94 286 GLU A N 1
ATOM 2336 C CA . GLU A 1 286 ? -14.391 0.624 0.708 1.00 87.94 286 GLU A CA 1
ATOM 2337 C C . GLU A 1 286 ? -13.910 0.545 2.176 1.00 87.94 286 GLU A C 1
ATOM 2339 O O . GLU A 1 286 ? -13.349 1.497 2.717 1.00 87.94 286 GLU A O 1
ATOM 2344 N N . HIS A 1 287 ? -14.061 -0.623 2.805 1.00 91.94 287 HIS A N 1
ATOM 2345 C CA . HIS A 1 287 ? -13.632 -0.885 4.183 1.00 91.94 287 HIS A CA 1
ATOM 2346 C C . HIS A 1 287 ? -12.102 -0.890 4.316 1.00 91.94 287 HIS A C 1
ATOM 2348 O O . HIS A 1 287 ? -11.551 -0.314 5.253 1.00 91.94 287 HIS A O 1
ATOM 2354 N N . GLU A 1 288 ? -11.408 -1.506 3.354 1.00 93.88 288 GLU A N 1
ATOM 2355 C CA . GLU A 1 288 ? -9.945 -1.473 3.267 1.00 93.88 288 GLU A CA 1
ATOM 2356 C C . GLU A 1 288 ? -9.435 -0.045 3.078 1.00 93.88 288 GLU A C 1
ATOM 2358 O O . GLU A 1 288 ? -8.489 0.356 3.752 1.00 93.88 288 GLU A O 1
ATOM 2363 N N . VAL A 1 289 ? -10.090 0.738 2.217 1.00 90.50 289 VAL A N 1
ATOM 2364 C CA . VAL A 1 289 ? -9.782 2.157 2.009 1.00 90.50 289 VAL A CA 1
ATOM 2365 C C . VAL A 1 289 ? -9.900 2.942 3.317 1.00 90.50 289 VAL A C 1
ATOM 2367 O O . VAL A 1 289 ? -8.983 3.687 3.663 1.00 90.50 289 VAL A O 1
ATOM 2370 N N . GLY A 1 290 ? -10.977 2.742 4.080 1.00 90.06 290 GLY A N 1
ATOM 2371 C CA . GLY A 1 290 ? -11.158 3.387 5.381 1.00 90.06 290 GLY A CA 1
ATOM 2372 C C . GLY A 1 290 ? -10.089 2.996 6.409 1.00 90.06 290 GLY A C 1
ATOM 2373 O O . GLY A 1 290 ? -9.542 3.852 7.102 1.00 90.06 290 GLY A O 1
ATOM 2374 N N . LEU A 1 291 ? -9.716 1.717 6.472 1.00 94.12 291 LEU A N 1
ATOM 2375 C CA . LEU A 1 291 ? -8.642 1.256 7.359 1.00 94.12 291 LEU A CA 1
ATOM 2376 C C . LEU A 1 291 ? -7.266 1.801 6.944 1.00 94.12 291 LEU A C 1
ATOM 2378 O O . LEU A 1 291 ? -6.474 2.186 7.804 1.00 94.12 291 LEU A O 1
ATOM 2382 N N . ILE A 1 292 ? -6.985 1.881 5.638 1.00 92.00 292 ILE A N 1
ATOM 2383 C CA . ILE A 1 292 ? -5.769 2.512 5.104 1.00 92.00 292 ILE A CA 1
ATOM 2384 C C . ILE A 1 292 ? -5.745 4.004 5.455 1.00 92.00 292 ILE A C 1
ATOM 2386 O O . ILE A 1 292 ? -4.694 4.518 5.839 1.00 92.00 292 ILE A O 1
ATOM 2390 N N . TYR A 1 293 ? -6.889 4.691 5.372 1.00 88.38 293 TYR A N 1
ATOM 2391 C CA . TYR A 1 293 ? -7.022 6.090 5.781 1.00 88.38 293 TYR A CA 1
ATOM 2392 C C . TYR A 1 293 ? -6.641 6.286 7.251 1.00 88.38 293 TYR A C 1
ATOM 2394 O O . TYR A 1 293 ? -5.752 7.084 7.562 1.00 88.38 293 TYR A O 1
ATOM 2402 N N . ALA A 1 294 ? -7.251 5.505 8.143 1.00 91.56 294 ALA A N 1
ATOM 2403 C CA . ALA A 1 294 ? -6.977 5.568 9.574 1.00 91.56 294 ALA A CA 1
ATOM 2404 C C . ALA A 1 294 ? -5.501 5.266 9.898 1.00 91.56 294 ALA A C 1
ATOM 2406 O O . ALA A 1 294 ? -4.866 5.995 10.670 1.00 91.56 294 ALA A O 1
ATOM 2407 N N . TYR A 1 295 ? -4.924 4.251 9.240 1.00 92.62 295 TYR A N 1
ATOM 2408 C CA . TYR A 1 295 ? -3.510 3.886 9.364 1.00 92.62 295 TYR A CA 1
ATOM 2409 C C . TYR A 1 295 ? -2.574 5.013 8.926 1.00 92.62 295 TYR A C 1
ATOM 2411 O O . TYR A 1 295 ? -1.619 5.344 9.631 1.00 92.62 295 TYR A O 1
ATOM 2419 N N . ALA A 1 296 ? -2.837 5.616 7.767 1.00 87.88 296 ALA A N 1
ATOM 2420 C CA . ALA A 1 296 ? -2.013 6.689 7.230 1.00 87.88 296 ALA A CA 1
ATOM 2421 C C . ALA A 1 296 ? -2.018 7.918 8.143 1.00 87.88 296 ALA A C 1
ATOM 2423 O O . ALA A 1 296 ? -0.960 8.484 8.418 1.00 87.88 296 ALA A O 1
ATOM 2424 N N . ARG A 1 297 ? -3.196 8.302 8.652 1.00 86.75 297 ARG A N 1
ATOM 2425 C CA . ARG A 1 297 ? -3.341 9.397 9.619 1.00 86.75 297 ARG A CA 1
ATOM 2426 C C . ARG A 1 297 ? -2.599 9.092 10.918 1.00 86.75 297 ARG A C 1
ATOM 2428 O O . ARG A 1 297 ? -1.852 9.942 11.394 1.00 86.75 297 ARG A O 1
ATOM 2435 N N . TYR A 1 298 ? -2.720 7.868 11.435 1.00 90.19 298 TYR A N 1
ATOM 2436 C CA . TYR A 1 298 ? -1.969 7.416 12.609 1.00 90.19 298 TYR A CA 1
ATOM 2437 C C . TYR A 1 298 ? -0.449 7.499 12.390 1.00 90.19 298 TYR A C 1
ATOM 2439 O O . TYR A 1 298 ? 0.271 8.038 13.227 1.00 90.19 298 TYR A O 1
ATOM 2447 N N . ARG A 1 299 ? 0.054 7.026 11.244 1.00 87.38 299 ARG A N 1
ATOM 2448 C CA . ARG A 1 299 ? 1.481 7.099 10.888 1.00 87.38 299 ARG A CA 1
ATOM 2449 C C . ARG A 1 299 ? 1.983 8.533 10.755 1.00 87.38 299 ARG A C 1
ATOM 2451 O O . ARG A 1 299 ? 3.070 8.832 11.239 1.00 87.38 299 ARG A O 1
ATOM 2458 N N . ALA A 1 300 ? 1.203 9.399 10.112 1.00 84.19 300 ALA A N 1
ATOM 2459 C CA . ALA A 1 300 ? 1.541 10.810 9.957 1.00 84.19 300 ALA A CA 1
ATOM 2460 C C . ALA A 1 300 ? 1.602 11.534 11.309 1.00 84.19 300 ALA A C 1
ATOM 2462 O O . ALA A 1 300 ? 2.448 12.405 11.487 1.00 84.19 300 ALA A O 1
ATOM 2463 N N . TYR A 1 301 ? 0.734 11.153 12.249 1.00 85.12 301 TYR A N 1
ATOM 2464 C CA . TYR A 1 301 ? 0.734 11.668 13.615 1.00 85.12 301 TYR A CA 1
ATOM 2465 C C . TYR A 1 301 ? 1.937 11.163 14.428 1.00 85.12 301 TYR A C 1
ATOM 2467 O O . TYR A 1 301 ? 2.602 11.943 15.100 1.00 85.12 301 TYR A O 1
ATOM 2475 N N . ALA A 1 302 ? 2.259 9.870 14.326 1.00 83.19 302 ALA A N 1
ATOM 2476 C CA . ALA A 1 302 ? 3.345 9.243 15.081 1.00 83.19 302 ALA A CA 1
ATOM 2477 C C . ALA A 1 302 ? 4.761 9.577 14.564 1.00 83.19 302 ALA A C 1
ATOM 2479 O O . ALA A 1 302 ? 5.740 9.267 15.242 1.00 83.19 302 ALA A O 1
ATOM 2480 N N . SER A 1 303 ? 4.900 10.158 13.365 1.00 81.12 303 SER A N 1
ATOM 2481 C CA . SER A 1 303 ? 6.210 10.501 12.803 1.00 81.12 303 SER A CA 1
ATOM 2482 C C . SER A 1 303 ? 6.747 11.809 13.407 1.00 81.12 303 SER A C 1
ATOM 2484 O O . SER A 1 303 ? 6.133 12.860 13.206 1.00 81.12 303 SER A O 1
ATOM 2486 N N . PRO A 1 304 ? 7.909 11.797 14.092 1.00 69.44 304 PRO A N 1
ATOM 2487 C CA . PRO A 1 304 ? 8.514 13.010 14.645 1.00 69.44 304 PRO A CA 1
ATOM 2488 C C . PRO A 1 304 ? 8.977 13.979 13.548 1.00 69.44 304 PRO A C 1
ATOM 2490 O O . PRO A 1 304 ? 9.019 15.191 13.763 1.00 69.44 304 PRO A O 1
ATOM 2493 N N . ASP A 1 305 ? 9.286 13.457 12.358 1.00 70.94 305 ASP A N 1
ATOM 2494 C CA . ASP A 1 305 ? 9.707 14.248 11.211 1.00 70.94 305 ASP A CA 1
ATOM 2495 C C . ASP A 1 305 ? 8.527 14.408 10.239 1.00 70.94 305 ASP A C 1
ATOM 2497 O O . ASP A 1 305 ? 8.171 13.502 9.479 1.00 70.94 305 ASP A O 1
ATOM 2501 N N . LYS A 1 306 ? 7.893 15.590 10.251 1.00 59.38 306 LYS A N 1
ATOM 2502 C CA . LYS A 1 306 ? 6.745 15.945 9.383 1.00 59.38 306 LYS A CA 1
ATOM 2503 C C . LYS A 1 306 ? 7.070 15.888 7.876 1.00 59.38 306 LYS A C 1
ATOM 2505 O O . LYS A 1 306 ? 6.187 16.162 7.060 1.00 59.38 306 LYS A O 1
ATOM 2510 N N . LYS A 1 307 ? 8.322 15.592 7.508 1.00 54.03 307 LYS A N 1
ATOM 2511 C CA . LYS A 1 307 ? 8.814 15.436 6.132 1.00 54.03 307 LYS A CA 1
ATOM 2512 C C . LYS A 1 307 ? 8.599 14.033 5.557 1.00 54.03 307 LYS A C 1
ATOM 2514 O O . LYS A 1 307 ? 8.413 13.942 4.349 1.00 54.03 307 LYS A O 1
ATOM 2519 N N . ASP A 1 308 ? 8.482 12.998 6.392 1.00 54.38 308 ASP A N 1
ATOM 2520 C CA . ASP A 1 308 ? 8.107 11.630 5.977 1.00 54.38 308 ASP A CA 1
ATOM 2521 C C . ASP A 1 308 ? 6.584 11.465 5.826 1.00 54.38 308 ASP A C 1
ATOM 2523 O O . ASP A 1 308 ? 6.005 10.391 6.007 1.00 54.38 308 ASP A O 1
ATOM 2527 N N . LYS A 1 309 ? 5.891 12.551 5.466 1.00 57.19 309 LYS A N 1
ATOM 2528 C CA . LYS A 1 309 ? 4.536 12.448 4.932 1.00 57.19 309 LYS A CA 1
ATOM 2529 C C . LYS A 1 309 ? 4.645 11.696 3.624 1.00 57.19 309 LYS A C 1
ATOM 2531 O O . LYS A 1 309 ? 5.107 12.274 2.650 1.00 57.19 309 LYS A O 1
ATOM 2536 N N . PHE A 1 310 ? 4.250 10.425 3.623 1.00 65.81 310 PHE A N 1
ATOM 2537 C CA . PHE A 1 310 ? 4.155 9.572 2.443 1.00 65.81 310 PHE A CA 1
ATOM 2538 C C . PHE A 1 310 ? 3.466 10.339 1.298 1.00 65.81 310 PHE A C 1
ATOM 2540 O O . PHE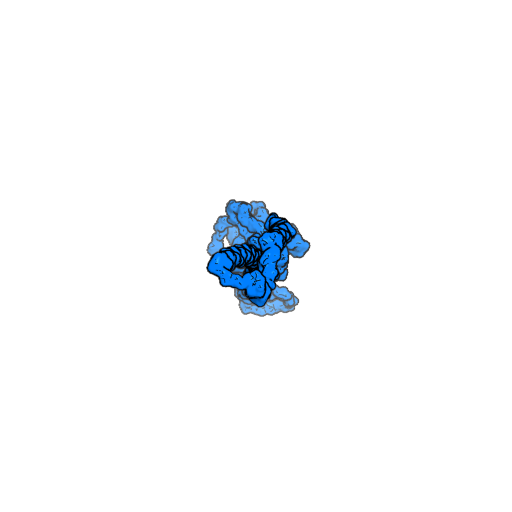 A 1 310 ? 2.232 10.373 1.241 1.00 65.81 310 PHE A O 1
ATOM 2547 N N . PRO A 1 311 ? 4.218 10.933 0.348 1.00 67.06 311 PRO A N 1
ATOM 2548 C CA . PRO A 1 311 ? 3.649 11.846 -0.644 1.00 67.06 311 PRO A CA 1
ATOM 2549 C C . PRO A 1 311 ? 2.685 11.114 -1.575 1.00 67.06 311 PRO A C 1
ATOM 2551 O O . PRO A 1 311 ? 1.859 11.721 -2.255 1.00 67.06 311 PRO A O 1
ATOM 2554 N N . LEU A 1 312 ? 2.817 9.787 -1.622 1.00 62.19 312 LEU A N 1
ATOM 2555 C CA . LEU A 1 312 ? 1.965 8.913 -2.390 1.00 62.19 312 LEU A CA 1
ATOM 2556 C C . LEU A 1 312 ? 0.677 8.518 -1.655 1.00 62.19 312 LEU A C 1
ATOM 2558 O O . LEU A 1 312 ? -0.338 8.380 -2.326 1.00 62.19 312 LEU A O 1
ATOM 2562 N N . LEU A 1 313 ? 0.670 8.432 -0.316 1.00 65.62 313 LEU A N 1
ATOM 2563 C CA . LEU A 1 313 ? -0.580 8.321 0.448 1.00 65.62 313 LEU A CA 1
ATOM 2564 C C . LEU A 1 313 ? -1.423 9.578 0.248 1.00 65.62 313 LEU A C 1
ATOM 2566 O O . LEU A 1 313 ? -2.598 9.456 -0.058 1.00 65.62 313 LEU A O 1
ATOM 2570 N N . ASP A 1 314 ? -0.820 10.767 0.249 1.00 70.38 314 ASP A N 1
ATOM 2571 C CA . ASP A 1 314 ? -1.533 12.007 -0.090 1.00 70.38 314 ASP A CA 1
ATOM 2572 C C . ASP A 1 314 ? -2.079 12.005 -1.531 1.00 70.38 314 ASP A C 1
ATOM 2574 O O . ASP A 1 314 ? -3.145 12.554 -1.801 1.00 70.38 314 ASP A O 1
ATOM 2578 N N . ARG A 1 315 ? -1.378 11.380 -2.487 1.00 68.88 315 ARG A N 1
ATOM 2579 C CA . ARG A 1 315 ? -1.869 11.225 -3.871 1.00 68.88 315 ARG A CA 1
ATOM 2580 C C . ARG A 1 315 ? -2.988 10.197 -3.979 1.00 68.88 315 ARG A C 1
ATOM 2582 O O . ARG A 1 315 ? -3.921 10.415 -4.744 1.00 68.88 315 ARG A O 1
ATOM 2589 N N . ILE A 1 316 ? -2.909 9.115 -3.214 1.00 67.31 316 ILE A N 1
ATOM 2590 C CA . ILE A 1 316 ? -3.997 8.151 -3.069 1.00 67.31 316 ILE A CA 1
ATOM 2591 C C . ILE A 1 316 ? -5.186 8.841 -2.446 1.00 67.31 316 ILE A C 1
ATOM 2593 O O . ILE A 1 316 ? -6.247 8.764 -3.030 1.00 67.31 316 ILE A O 1
ATOM 2597 N N . PHE A 1 317 ? -5.013 9.599 -1.364 1.00 70.44 317 PHE A N 1
ATOM 2598 C CA . PHE A 1 317 ? -6.082 10.389 -0.767 1.00 70.44 317 PHE A CA 1
ATOM 2599 C C . PHE A 1 317 ? -6.672 11.386 -1.748 1.00 70.44 317 PHE A C 1
ATOM 2601 O O . PHE A 1 317 ? -7.880 11.516 -1.775 1.00 70.44 317 PHE A O 1
ATOM 2608 N N . LYS A 1 318 ? -5.882 12.001 -2.634 1.00 71.56 318 LYS A N 1
ATOM 2609 C CA . LYS A 1 318 ? -6.418 12.848 -3.715 1.00 71.56 318 LYS A CA 1
ATOM 2610 C C . LYS A 1 318 ? -7.233 12.086 -4.765 1.00 71.56 318 LYS A C 1
ATOM 2612 O O . LYS A 1 318 ? -8.147 12.664 -5.338 1.00 71.56 318 LYS A O 1
ATOM 2617 N N . ILE A 1 319 ? -6.888 10.834 -5.062 1.00 64.69 319 ILE A N 1
ATOM 2618 C CA . ILE A 1 319 ? -7.633 9.994 -6.019 1.00 64.69 319 ILE A CA 1
ATOM 2619 C C . ILE A 1 319 ? -8.874 9.399 -5.356 1.00 64.69 319 ILE A C 1
ATOM 2621 O O . ILE A 1 319 ? -9.951 9.382 -5.948 1.00 64.69 319 ILE A O 1
ATOM 2625 N N . LEU A 1 320 ? -8.716 8.946 -4.119 1.00 64.69 320 LEU A N 1
ATOM 2626 C CA . LEU A 1 320 ? -9.775 8.470 -3.257 1.00 64.69 320 LEU A CA 1
ATOM 2627 C C . LEU A 1 320 ? -10.781 9.590 -3.004 1.00 64.69 320 LEU A C 1
ATOM 2629 O O . LEU A 1 320 ? -11.959 9.326 -3.156 1.00 64.69 320 LEU A O 1
ATOM 2633 N N . ASP A 1 321 ? -10.367 10.834 -2.752 1.00 64.38 321 ASP A N 1
ATOM 2634 C CA . ASP A 1 321 ? -11.233 12.014 -2.532 1.00 64.38 321 ASP A CA 1
ATOM 2635 C C . ASP A 1 321 ? -12.195 12.356 -3.680 1.00 64.38 321 ASP A C 1
ATOM 2637 O O . ASP A 1 321 ? -12.974 13.298 -3.562 1.00 64.38 321 ASP A O 1
ATOM 2641 N N . SER A 1 322 ? -12.187 11.599 -4.778 1.00 63.75 322 SER A N 1
ATOM 2642 C CA . SER A 1 322 ? -13.277 11.625 -5.750 1.00 63.75 322 SER A CA 1
ATOM 2643 C C . SER A 1 322 ? -14.560 11.037 -5.138 1.00 63.75 322 SER A C 1
ATOM 2645 O O . SER A 1 322 ? -14.538 9.895 -4.689 1.00 63.75 322 SER A O 1
ATOM 2647 N N . ASP A 1 323 ? -15.638 11.840 -5.1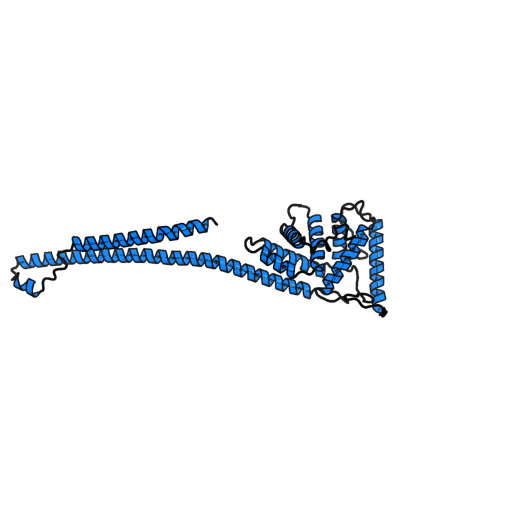07 1.00 59.06 323 ASP A N 1
ATOM 2648 C CA . ASP A 1 323 ? -17.070 11.681 -4.725 1.00 59.06 323 ASP A CA 1
ATOM 2649 C C . ASP A 1 323 ? -17.553 10.521 -3.812 1.00 59.06 323 ASP A C 1
ATOM 2651 O O . ASP A 1 323 ? -18.506 10.680 -3.050 1.00 59.06 323 ASP A O 1
ATOM 2655 N N . SER A 1 324 ? -16.932 9.349 -3.846 1.00 59.91 324 SER A N 1
ATOM 2656 C CA . SER A 1 324 ? -17.295 8.129 -3.123 1.00 59.91 324 SER A CA 1
ATOM 2657 C C . SER A 1 324 ? -16.669 7.982 -1.729 1.00 59.91 324 SER A C 1
ATOM 2659 O O . SER A 1 324 ? -17.256 7.314 -0.876 1.00 59.91 324 SER A O 1
ATOM 2661 N N . THR A 1 325 ? -15.524 8.614 -1.441 1.00 62.09 325 THR A N 1
ATOM 2662 C CA . THR A 1 325 ? -14.759 8.302 -0.212 1.00 62.09 325 THR A CA 1
ATOM 2663 C C . THR A 1 325 ? -15.013 9.209 0.981 1.00 62.09 325 THR A C 1
ATOM 2665 O O . THR A 1 325 ? -14.592 8.883 2.091 1.00 62.09 325 THR A O 1
ATOM 2668 N N . HIS A 1 326 ? -15.780 10.289 0.808 1.00 68.12 326 HIS A N 1
ATOM 2669 C CA . HIS A 1 326 ? -16.224 11.130 1.923 1.00 68.12 326 HIS A CA 1
ATOM 2670 C C . HIS A 1 326 ? -16.927 10.320 3.026 1.00 68.12 326 HIS A C 1
ATOM 2672 O O . HIS A 1 326 ? -16.832 10.670 4.196 1.00 68.12 326 HIS A O 1
ATOM 2678 N N . LYS A 1 327 ? -17.564 9.195 2.670 1.00 69.31 327 LYS A N 1
ATOM 2679 C CA . LYS A 1 327 ? -18.226 8.271 3.607 1.00 69.31 327 LYS A CA 1
ATOM 2680 C C . LYS A 1 327 ? -17.262 7.534 4.549 1.00 69.31 327 LYS A C 1
ATOM 2682 O O . LYS A 1 327 ? -17.706 6.994 5.559 1.00 69.31 327 LYS A O 1
ATOM 2687 N N . PHE A 1 328 ? -15.969 7.505 4.229 1.00 70.19 328 PHE A N 1
ATOM 2688 C CA . PHE A 1 328 ? -14.931 6.783 4.979 1.00 70.19 328 PHE A CA 1
ATOM 2689 C C . PHE A 1 328 ? -13.940 7.726 5.671 1.00 70.19 328 PHE A C 1
ATOM 2691 O O . PHE A 1 328 ? -12.978 7.273 6.289 1.00 70.19 328 PHE A O 1
ATOM 2698 N N . LYS A 1 329 ? -14.188 9.038 5.587 1.00 72.94 329 LYS A N 1
ATOM 2699 C CA . LYS A 1 329 ? -13.465 10.067 6.327 1.00 72.94 329 LYS A CA 1
ATOM 2700 C C . LYS A 1 329 ? -14.040 10.196 7.731 1.00 72.94 329 LYS A C 1
ATOM 2702 O O . LYS A 1 329 ? -15.095 10.804 7.925 1.00 72.94 329 LYS A O 1
ATOM 2707 N N . PHE A 1 330 ? -13.316 9.639 8.697 1.00 71.50 330 PHE A N 1
ATOM 2708 C CA . PHE A 1 330 ? -13.629 9.714 10.130 1.00 71.50 330 PHE A CA 1
ATOM 2709 C C . PHE A 1 330 ? -13.602 11.152 10.681 1.00 71.50 330 PHE A C 1
ATOM 2711 O O . PHE A 1 330 ? -14.104 11.407 11.767 1.00 71.50 330 PHE A O 1
ATOM 2718 N N . ASP A 1 331 ? -13.043 12.091 9.916 1.00 67.50 331 ASP A N 1
ATOM 2719 C CA . ASP A 1 331 ? -12.961 13.528 10.184 1.00 67.50 331 ASP A CA 1
ATOM 2720 C C . ASP A 1 331 ? -14.097 14.362 9.589 1.00 67.50 331 ASP A C 1
ATOM 2722 O O . ASP A 1 331 ? -14.168 15.568 9.822 1.00 67.50 331 ASP A O 1
ATOM 2726 N N . SER A 1 332 ? -15.023 13.751 8.848 1.00 67.56 332 SER A N 1
ATOM 2727 C CA . SER A 1 332 ? -16.225 14.463 8.422 1.00 67.56 332 SER A CA 1
ATOM 2728 C C . SER A 1 332 ? -17.264 14.477 9.547 1.00 67.56 332 SER A C 1
ATOM 2730 O O . SER A 1 332 ? -17.608 13.437 10.100 1.00 67.56 332 SER A O 1
ATOM 2732 N N . GLY A 1 333 ? -17.836 15.645 9.853 1.00 60.66 333 GLY A N 1
ATOM 2733 C CA . GLY A 1 333 ? -18.930 15.761 10.832 1.00 60.66 333 GLY A CA 1
ATOM 2734 C C . GLY A 1 333 ? -20.210 15.003 10.446 1.00 60.66 333 GLY A C 1
ATOM 2735 O O . GLY A 1 333 ? -21.127 14.931 11.246 1.00 60.66 333 GLY A O 1
ATOM 2736 N N . ALA A 1 334 ? -20.276 14.442 9.233 1.00 61.66 334 ALA A N 1
ATOM 2737 C CA . ALA A 1 334 ? -21.340 13.540 8.790 1.00 61.66 334 ALA A CA 1
ATOM 2738 C C . ALA A 1 334 ? -21.110 12.073 9.212 1.00 61.66 334 ALA A C 1
ATOM 2740 O O . ALA A 1 334 ? -21.973 11.226 8.980 1.00 61.66 334 ALA A O 1
ATOM 2741 N N . PHE A 1 335 ? -19.926 11.754 9.743 1.00 59.06 335 PHE A N 1
ATOM 2742 C CA . PHE A 1 335 ? -19.535 10.405 10.144 1.00 59.06 335 PHE A CA 1
ATOM 2743 C C . PHE A 1 335 ? -19.826 10.100 11.622 1.00 59.06 335 PHE A C 1
ATOM 2745 O O . PHE A 1 335 ? -20.088 8.934 11.943 1.00 59.06 335 PHE A O 1
ATOM 2752 N N . ILE A 1 336 ? -19.760 11.129 12.478 1.00 49.56 336 ILE A N 1
ATOM 2753 C CA . ILE A 1 336 ? -20.217 11.129 13.881 1.00 49.56 336 ILE A CA 1
ATOM 2754 C C . ILE A 1 336 ? -21.741 11.228 13.883 1.00 49.56 336 ILE A C 1
ATOM 2756 O O . ILE A 1 336 ? -22.366 10.458 14.647 1.00 49.56 336 ILE A O 1
#

Foldseek 3Di:
DVVVVVVVCCVVPVVVVVVVVLVVLVVVLVVCCCVVPVPLPPPPDPVNVCVVDPDDPVVVVVVVVVVVVSVVSVVVNVVSVVVSVVVVVVVVVVVVVVVVVVVVVVVVVVVVVVVLVVVLVVLVVVLQVLQQQQDFPQQGGHPSNLVVLLVLLLVLLVVQVPFPQDDVDDSLLSLLQSLVLQAQFADPPDDSPDLDPDTDPVSVVVVSVVQVVVQVVLQVQLVVQPPPVDDDDDRPSPSHNGRRRNHCNVSCVVSLVSVVVSLVSLVVDDPCNVVSLVVSVVVDDLSNVLSNVSVLSNVCSRDPDVVPNVVSVVVNVVVCPPPPNVCSPSNDPVSD

pLDDT: mean 79.39, std 14.63, range [44.47, 97.75]